Protein AF-K1ST12-F1 (afdb_monomer_lite)

pLDDT: mean 93.45, std 6.09, range [62.06, 98.56]

Sequence (299 aa):
PNYSLKGAVYGIYQGEKLIQKLTTDENGYARSGELEEGDYTIKELSASKGYIVDTKAHKVTVKAEQTSAANVTDIPQNNPMNLVLEKLDAETKKASPQGAASLANAEFTVKFYTEQSDSDPAEAGKKPARTWVLKTDVSGKMHFTKDSFVSGDAFYYTSDGKTVCLPLGTITVQESKAPAGYQLNPTVFVQKITGDGKQEMVSVYQSSTIEESVIRGGVKIQKRDSETGEAKPQGSATLEGTVFAITTLNENPVLVDGTSYTKDQVVLTLTADKSGSAATAKDALPFGHYRVDETTAPS

InterPro domains:
  IPR013783 Immunoglobulin-like fold [G3DSA:2.60.40.10] (1-84)
  IPR013783 Immunoglobulin-like fold [G3DSA:2.60.40.10] (85-215)
  IPR013783 Immunoglobulin-like fold [G3DSA:2.60.40.10] (216-299)
  IPR041033 SpaA-like, prealbumin fold domain subgroup 1 [PF17802] (4-74)
  IPR041033 SpaA-like, prealbumin fold domain subgroup 1 [PF17802] (91-202)
  IPR041033 SpaA-like, prealbumin fold domain subgroup 1 [PF17802] (219-299)

Radius of gyration: 32.74 Å; chains: 1; bounding box: 76×34×100 Å

Structure (mmCIF, N/CA/C/O backbone):
data_AF-K1ST12-F1
#
_entry.id   AF-K1ST12-F1
#
loop_
_atom_site.group_PDB
_atom_site.id
_atom_site.type_symbol
_atom_site.label_atom_id
_atom_site.label_alt_id
_atom_site.label_comp_id
_atom_site.label_asym_id
_atom_site.label_entity_id
_atom_site.label_seq_id
_atom_site.pdbx_PDB_ins_code
_atom_site.Cartn_x
_atom_site.Cartn_y
_atom_site.Cartn_z
_atom_site.occupancy
_atom_site.B_iso_or_equiv
_atom_site.auth_seq_id
_atom_site.auth_comp_id
_atom_site.auth_asym_id
_atom_site.auth_atom_id
_atom_site.pdbx_PDB_model_num
ATOM 1 N N . PRO A 1 1 ? -5.907 -10.890 21.287 1.00 73.81 1 PRO A N 1
ATOM 2 C CA . PRO A 1 1 ? -6.981 -9.930 20.927 1.00 73.81 1 PRO A CA 1
ATOM 3 C C . PRO A 1 1 ? -6.534 -8.473 21.130 1.00 73.81 1 PRO A C 1
ATOM 5 O O . PRO A 1 1 ? -6.002 -8.141 22.195 1.00 73.81 1 PRO A O 1
ATOM 8 N N . ASN A 1 2 ? -6.704 -7.634 20.103 1.00 89.25 2 ASN A N 1
ATOM 9 C CA . ASN A 1 2 ? -6.406 -6.194 20.175 1.00 89.25 2 ASN A CA 1
ATOM 10 C C . ASN A 1 2 ? -7.531 -5.387 20.822 1.00 89.25 2 ASN A C 1
ATOM 12 O O . ASN A 1 2 ? -7.258 -4.351 21.415 1.00 89.25 2 ASN A O 1
ATOM 16 N N . TYR A 1 3 ? -8.745 -5.931 20.778 1.00 94.19 3 TYR A N 1
ATOM 17 C CA . TYR A 1 3 ? -9.932 -5.408 21.434 1.00 94.19 3 TYR A CA 1
ATOM 18 C C . TYR A 1 3 ? -10.449 -6.433 22.439 1.00 94.19 3 TYR A C 1
ATOM 20 O O . TYR A 1 3 ? -10.333 -7.643 22.215 1.00 94.19 3 TYR A O 1
ATOM 28 N N . SER A 1 4 ? -10.994 -5.955 23.549 1.00 94.69 4 SER A N 1
ATOM 29 C CA . SER A 1 4 ? -11.634 -6.773 24.576 1.00 94.69 4 SER A CA 1
ATOM 30 C C . SER A 1 4 ? -12.682 -5.926 25.267 1.00 94.69 4 SER A C 1
ATOM 32 O O . SER A 1 4 ? -12.346 -4.816 25.634 1.00 94.69 4 SER A O 1
ATOM 34 N N . LEU A 1 5 ? -13.885 -6.454 25.500 1.00 95.06 5 LEU A N 1
ATOM 35 C CA . LEU A 1 5 ? -14.877 -5.782 26.350 1.00 95.06 5 LEU A CA 1
ATOM 36 C C . LEU A 1 5 ? -14.601 -5.994 27.844 1.00 95.06 5 LEU A C 1
ATOM 38 O O . LEU A 1 5 ? -15.129 -5.258 28.667 1.00 95.06 5 LEU A O 1
ATOM 42 N N . LYS A 1 6 ? -13.743 -6.959 28.203 1.00 96.94 6 LYS A N 1
ATOM 43 C CA . LYS A 1 6 ? -13.295 -7.197 29.582 1.00 96.94 6 LYS A CA 1
ATOM 44 C C . LYS A 1 6 ? -12.473 -6.033 30.112 1.00 96.94 6 LYS A C 1
ATOM 46 O O . LYS A 1 6 ? -11.511 -5.617 29.461 1.00 96.94 6 LYS A O 1
ATOM 51 N N . GLY A 1 7 ? -12.762 -5.630 31.344 1.00 96.31 7 GLY A N 1
ATOM 52 C CA . GLY A 1 7 ? -11.916 -4.722 32.110 1.00 96.31 7 GLY A CA 1
ATOM 53 C C . GLY A 1 7 ? -12.253 -3.239 31.975 1.00 96.31 7 GLY A C 1
ATOM 54 O O . GLY A 1 7 ? -11.551 -2.440 32.589 1.00 96.31 7 GLY A O 1
ATOM 55 N N . ALA A 1 8 ? -13.303 -2.863 31.235 1.00 97.00 8 ALA A N 1
ATOM 56 C CA . ALA A 1 8 ? -13.846 -1.509 31.328 1.00 97.00 8 ALA A CA 1
ATOM 57 C C . ALA A 1 8 ? -14.362 -1.288 32.752 1.00 97.00 8 ALA A C 1
ATOM 59 O O . ALA A 1 8 ? -14.963 -2.184 33.353 1.00 97.00 8 ALA A O 1
ATOM 60 N N . VAL A 1 9 ? -14.099 -0.110 33.311 1.00 97.62 9 VAL A N 1
ATOM 61 C CA . VAL A 1 9 ? -14.495 0.232 34.678 1.00 97.62 9 VAL A CA 1
ATOM 62 C C . VAL A 1 9 ? -15.540 1.326 34.625 1.00 97.62 9 VAL A C 1
ATOM 64 O O . VAL A 1 9 ? -15.250 2.428 34.175 1.00 97.62 9 VAL A O 1
ATOM 67 N N . TYR A 1 10 ? -16.721 1.052 35.167 1.00 97.62 10 TYR A N 1
ATOM 68 C CA . TYR A 1 10 ? -17.810 2.018 35.280 1.00 97.62 10 TYR A CA 1
ATOM 69 C C . TYR A 1 10 ?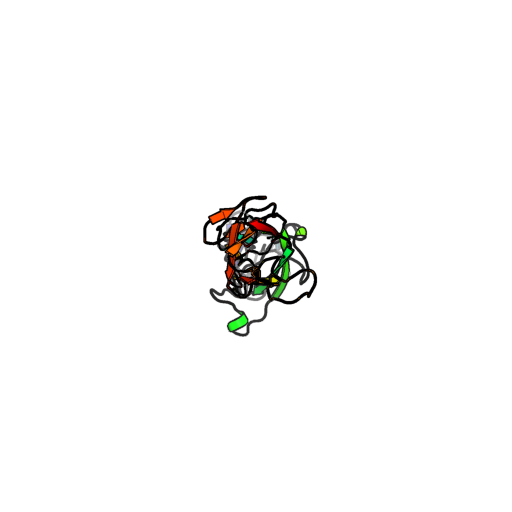 -18.054 2.388 36.740 1.00 97.62 10 TYR A C 1
ATOM 71 O O . TYR A 1 10 ? -17.947 1.553 37.636 1.00 97.62 10 TYR A O 1
ATOM 79 N N . GLY A 1 11 ? -18.396 3.646 36.994 1.00 97.62 11 GLY A N 1
ATOM 80 C CA . GLY A 1 11 ? -18.887 4.121 38.280 1.00 97.62 11 GLY A CA 1
ATOM 81 C C . GLY A 1 11 ? -20.397 4.327 38.243 1.00 97.62 11 GLY A C 1
ATOM 82 O O . GLY A 1 11 ? -20.915 4.932 37.305 1.00 97.62 11 GLY A O 1
ATOM 83 N N . ILE A 1 12 ? -21.088 3.857 39.280 1.00 97.88 12 ILE A N 1
ATOM 84 C CA . ILE A 1 12 ? -22.500 4.148 39.547 1.00 97.88 12 ILE A CA 1
ATOM 85 C C . ILE A 1 12 ? -22.565 5.327 40.510 1.00 97.88 12 ILE A C 1
ATOM 87 O O . ILE A 1 12 ? -21.994 5.261 41.598 1.00 97.88 12 ILE A O 1
ATOM 91 N N . TYR A 1 13 ? -23.271 6.386 40.136 1.00 98.00 13 TYR A N 1
ATOM 92 C CA . TYR A 1 13 ? -23.383 7.618 40.908 1.00 98.00 13 TYR A CA 1
ATOM 93 C C . TYR A 1 13 ? -24.833 7.924 41.264 1.00 98.00 13 TYR A C 1
ATOM 95 O O . TYR A 1 13 ? -25.720 7.763 40.429 1.00 98.00 13 TYR A O 1
ATOM 103 N N . GLN A 1 14 ? -25.056 8.439 42.471 1.00 97.25 14 GLN A N 1
ATOM 104 C CA . GLN A 1 14 ? -26.308 9.082 42.869 1.00 97.25 14 GLN A CA 1
ATOM 105 C C . GLN A 1 14 ? -25.989 10.541 43.210 1.00 97.25 14 GLN A C 1
ATOM 107 O O . GLN A 1 14 ? -25.244 10.822 44.152 1.00 97.25 14 GLN A O 1
ATOM 112 N N . GLY A 1 15 ? -26.461 11.476 42.382 1.00 94.25 15 GLY A N 1
ATOM 113 C CA . GLY A 1 15 ? -25.907 12.832 42.367 1.00 94.25 15 GLY A CA 1
ATOM 114 C C . GLY A 1 15 ? -24.405 12.806 42.044 1.00 94.25 15 GLY A C 1
ATOM 115 O O . GLY A 1 15 ? -23.992 12.228 41.040 1.00 94.25 15 GLY A O 1
ATOM 116 N N . GLU A 1 16 ? -23.581 13.403 42.906 1.00 94.62 16 GLU A N 1
ATOM 117 C CA . GLU A 1 16 ? -22.113 13.404 42.770 1.00 94.62 16 GLU A CA 1
ATOM 118 C C . GLU A 1 16 ? -21.425 12.251 43.519 1.00 94.62 16 GLU A C 1
ATOM 120 O O . GLU A 1 16 ? -20.234 11.998 43.330 1.00 94.62 16 GLU A O 1
ATOM 125 N N . LYS A 1 17 ? -22.163 11.516 44.360 1.00 97.31 17 LYS A N 1
ATOM 126 C CA . LYS A 1 17 ? -21.605 10.446 45.189 1.00 97.31 17 LYS A CA 1
ATOM 127 C C . LYS A 1 17 ? -21.396 9.182 44.356 1.00 97.31 17 LYS A C 1
ATOM 129 O O . LYS A 1 17 ? -22.356 8.635 43.818 1.00 97.31 17 LYS A O 1
ATOM 134 N N . LEU A 1 18 ? -20.157 8.688 44.303 1.00 97.44 18 LEU A N 1
ATOM 135 C CA . LEU A 1 18 ? -19.844 7.361 43.765 1.00 97.44 18 LEU A CA 1
ATOM 136 C C . LEU A 1 18 ? -20.345 6.288 44.740 1.00 97.44 18 LEU A C 1
ATOM 138 O O . LEU A 1 18 ? -19.916 6.241 45.891 1.00 97.44 18 LEU A O 1
ATOM 142 N N . ILE A 1 19 ? -21.239 5.431 44.264 1.00 98.00 19 ILE A N 1
ATOM 143 C CA . ILE A 1 19 ? -21.865 4.358 45.038 1.00 98.00 19 ILE A CA 1
ATOM 144 C C . ILE A 1 19 ? -21.072 3.063 44.894 1.00 98.00 19 ILE A C 1
ATOM 146 O O . ILE A 1 19 ? -20.711 2.440 45.888 1.00 98.00 19 ILE A O 1
ATOM 150 N N . GLN A 1 20 ? -20.760 2.676 43.657 1.00 97.44 20 GLN A N 1
ATOM 151 C CA . GLN A 1 20 ? -20.056 1.432 43.363 1.00 97.44 20 GLN A CA 1
ATOM 152 C C . GLN A 1 20 ? -19.239 1.567 42.076 1.00 97.44 20 GLN A C 1
ATOM 154 O O . GLN A 1 20 ? -19.622 2.299 41.164 1.00 97.44 20 GLN A O 1
ATOM 159 N N . LYS A 1 21 ? -18.122 0.835 41.993 1.00 98.00 21 LYS A N 1
ATOM 160 C CA . LYS A 1 21 ? -17.413 0.584 40.733 1.00 98.00 21 LYS A CA 1
ATOM 161 C C . LYS A 1 21 ? -17.723 -0.817 40.228 1.00 98.00 21 LYS A C 1
ATOM 163 O O . LYS A 1 21 ? -17.726 -1.767 41.008 1.00 98.00 21 LYS A O 1
ATOM 168 N N . LEU A 1 22 ? -17.946 -0.923 38.930 1.00 97.50 22 LEU A N 1
ATOM 169 C CA . LEU A 1 22 ? -18.172 -2.163 38.213 1.00 97.50 22 LEU A CA 1
ATOM 170 C C . LEU A 1 22 ? -17.043 -2.381 37.217 1.00 97.50 22 LEU A C 1
ATOM 172 O O . LEU A 1 22 ? -16.552 -1.421 36.628 1.00 97.50 22 LEU A O 1
ATOM 176 N N . THR A 1 23 ? -16.660 -3.635 37.012 1.00 97.88 23 THR A N 1
ATOM 177 C CA . THR A 1 23 ? -15.709 -4.020 35.971 1.00 97.88 23 THR A CA 1
ATOM 178 C C . THR A 1 23 ? -16.365 -5.041 35.065 1.00 97.88 23 THR A C 1
ATOM 180 O O . THR A 1 23 ? -16.940 -6.011 35.557 1.00 97.88 23 THR A O 1
ATOM 183 N N . THR A 1 24 ? -16.297 -4.809 33.760 1.00 97.81 24 THR A N 1
ATOM 184 C CA . THR A 1 24 ? -16.903 -5.692 32.765 1.00 97.81 24 THR A CA 1
ATOM 185 C C . THR A 1 24 ? -16.146 -7.008 32.626 1.00 97.81 24 THR A C 1
ATOM 187 O O . THR A 1 24 ? -14.911 -7.066 32.679 1.00 97.81 24 THR A O 1
ATOM 190 N N . ASP A 1 25 ? -16.904 -8.080 32.430 1.00 97.38 25 ASP A N 1
ATOM 191 C CA . ASP A 1 25 ? -16.399 -9.408 32.116 1.00 97.38 25 ASP A CA 1
ATOM 192 C C . ASP A 1 25 ? -16.063 -9.567 30.620 1.00 97.38 25 ASP A C 1
ATOM 194 O O . ASP A 1 25 ? -16.095 -8.619 29.837 1.00 97.38 25 ASP A O 1
ATOM 198 N N . GLU A 1 26 ? -15.709 -10.785 30.207 1.00 96.25 26 GLU A N 1
ATOM 199 C CA . GLU A 1 26 ? -15.330 -11.108 28.822 1.00 96.25 26 GLU A CA 1
ATOM 200 C C . GLU A 1 26 ? -16.419 -10.828 27.787 1.00 96.25 26 GLU A C 1
ATOM 202 O O . GLU A 1 26 ? -16.102 -10.576 26.625 1.00 96.25 26 GLU A O 1
ATOM 207 N N . ASN A 1 27 ? -17.677 -10.814 28.217 1.00 94.56 27 ASN A N 1
ATOM 208 C CA . ASN A 1 27 ? -18.834 -10.541 27.379 1.00 94.56 27 ASN A CA 1
ATOM 209 C C . ASN A 1 27 ? -19.278 -9.070 27.464 1.00 94.56 27 ASN A C 1
ATOM 211 O O . ASN A 1 27 ? -20.278 -8.704 26.852 1.00 94.56 27 ASN A O 1
ATOM 215 N N . GLY A 1 28 ? -18.553 -8.230 28.213 1.00 95.25 28 GLY A N 1
ATOM 216 C CA . GLY A 1 28 ? -18.903 -6.830 28.440 1.00 95.25 28 GLY A CA 1
ATOM 217 C C . GLY A 1 28 ? -19.954 -6.617 29.531 1.00 95.25 28 GLY A C 1
ATOM 218 O O . GLY A 1 28 ? -20.428 -5.496 29.695 1.00 95.25 28 GLY A O 1
ATOM 219 N N . TYR A 1 29 ? -20.323 -7.648 30.296 1.00 95.19 29 TYR A N 1
ATOM 220 C CA . TYR A 1 29 ? -21.315 -7.513 31.358 1.00 95.19 29 TYR A CA 1
ATOM 221 C C . TYR A 1 29 ? -20.669 -7.123 32.678 1.00 95.19 29 TYR A C 1
ATOM 223 O O . TYR A 1 29 ? -19.628 -7.644 33.073 1.00 95.19 29 TYR A O 1
ATOM 231 N N . ALA A 1 30 ? -21.341 -6.242 33.409 1.00 95.44 30 ALA A N 1
ATOM 232 C CA . ALA A 1 30 ? -21.073 -6.012 34.814 1.00 95.44 30 ALA A CA 1
ATOM 233 C C . ALA A 1 30 ? -22.400 -5.859 35.558 1.00 95.44 30 ALA A C 1
ATOM 235 O O . ALA A 1 30 ? -23.367 -5.321 35.019 1.00 95.44 30 ALA A O 1
ATOM 236 N N . ARG A 1 31 ? -22.456 -6.338 36.801 1.00 95.19 31 ARG A N 1
ATOM 237 C CA . ARG A 1 31 ? -23.663 -6.294 37.630 1.00 95.19 31 ARG A CA 1
ATOM 238 C C . ARG A 1 31 ? -23.341 -5.635 38.965 1.00 95.19 31 ARG A C 1
ATOM 240 O O . ARG A 1 31 ? -22.337 -5.971 39.591 1.00 95.19 31 ARG A O 1
ATOM 247 N N . SER A 1 32 ? -24.185 -4.700 39.388 1.00 95.56 32 SER A N 1
ATOM 248 C CA . SER A 1 32 ? -24.102 -4.105 40.720 1.00 95.56 32 SER A CA 1
ATOM 249 C C . SER A 1 32 ? -24.514 -5.087 41.813 1.00 95.56 32 SER A C 1
ATOM 251 O O . SER A 1 32 ? -25.129 -6.122 41.548 1.00 95.56 32 SER A O 1
ATOM 253 N N . GLY A 1 33 ? -24.197 -4.731 43.057 1.00 91.94 33 GLY A N 1
ATOM 254 C CA . GLY A 1 33 ? -24.903 -5.298 44.202 1.00 91.94 33 GLY A CA 1
ATOM 255 C C . GLY A 1 33 ? -26.330 -4.752 44.298 1.00 91.94 33 GLY A C 1
ATOM 256 O O . GLY A 1 33 ? -26.872 -4.194 43.337 1.00 91.94 33 GLY A O 1
ATOM 257 N N . GLU A 1 34 ? -26.922 -4.898 45.478 1.00 92.62 34 GLU A N 1
ATOM 258 C CA . GLU A 1 34 ? -28.201 -4.272 45.812 1.00 92.62 34 GLU A CA 1
ATOM 259 C C . GLU A 1 34 ? -28.066 -2.745 45.812 1.00 92.62 34 GLU A C 1
ATOM 261 O O . GLU A 1 34 ? -27.090 -2.189 46.320 1.00 92.62 34 GLU A O 1
ATOM 266 N N . LEU A 1 35 ? -29.046 -2.074 45.212 1.00 94.62 35 LEU A N 1
ATOM 267 C CA . LEU A 1 35 ? -29.157 -0.621 45.158 1.00 94.62 35 LEU A CA 1
ATOM 268 C C . LEU A 1 35 ? -30.556 -0.232 45.629 1.00 94.62 35 LEU A C 1
ATOM 270 O O . LEU A 1 35 ? -31.521 -0.951 45.369 1.00 94.62 35 LEU A O 1
ATOM 274 N N . GLU A 1 36 ? -30.658 0.906 46.308 1.00 94.56 36 GLU A N 1
ATOM 275 C CA . GLU A 1 36 ? -31.951 1.478 46.672 1.00 94.56 36 GLU A CA 1
ATOM 276 C C . GLU A 1 36 ? -32.718 1.929 45.419 1.00 94.56 36 GLU A C 1
ATOM 278 O O . GLU A 1 36 ? -32.141 2.189 44.360 1.00 94.56 36 GLU A O 1
ATOM 283 N N . GLU A 1 37 ? -34.042 2.020 45.534 1.00 96.25 37 GLU A N 1
ATOM 284 C CA . GLU A 1 37 ? -34.869 2.588 44.472 1.00 96.25 37 GLU A CA 1
ATOM 285 C C . GLU A 1 37 ? -34.503 4.062 44.240 1.00 96.25 37 GLU A C 1
ATOM 287 O O . GLU A 1 37 ? -34.396 4.849 45.183 1.00 96.25 37 GLU A O 1
ATOM 292 N N . GLY A 1 38 ? -34.316 4.447 42.976 1.00 96.38 38 GLY A N 1
ATOM 293 C CA . GLY A 1 38 ? -33.979 5.822 42.624 1.00 96.38 38 GLY A CA 1
ATOM 294 C C . GLY A 1 38 ? -33.253 5.980 41.294 1.00 96.38 38 GLY A C 1
ATOM 295 O O . GLY A 1 38 ? -33.016 5.024 40.552 1.00 96.38 38 GLY A O 1
ATOM 296 N N . ASP A 1 39 ? -32.893 7.228 40.999 1.00 97.38 39 ASP A N 1
ATOM 297 C CA . ASP A 1 39 ? -32.178 7.602 39.782 1.00 97.38 39 ASP A CA 1
ATOM 298 C C . ASP A 1 39 ? -30.663 7.603 39.994 1.00 97.38 39 ASP A C 1
ATOM 300 O O . ASP A 1 39 ? -30.129 8.271 40.886 1.00 97.38 39 ASP A O 1
ATOM 304 N N . TYR A 1 40 ? -29.965 6.902 39.106 1.00 97.75 40 TYR A N 1
ATOM 305 C CA . TYR A 1 40 ? -28.516 6.787 39.089 1.00 97.75 40 TYR A CA 1
ATOM 306 C C . TYR A 1 40 ? -27.941 7.234 37.749 1.00 97.75 40 TYR A C 1
ATOM 308 O O . TYR A 1 40 ? -28.602 7.269 36.708 1.00 97.75 40 TYR A O 1
ATOM 316 N N . THR A 1 41 ? -26.659 7.576 37.780 1.00 97.44 41 THR A N 1
ATOM 317 C CA . THR A 1 41 ? -25.855 7.884 36.602 1.00 97.44 41 THR A CA 1
ATOM 318 C C . THR A 1 41 ? -24.684 6.918 36.515 1.00 97.44 41 THR A C 1
ATOM 320 O O . THR A 1 41 ? -23.911 6.791 37.460 1.00 97.44 41 THR A O 1
ATOM 323 N N . ILE A 1 42 ? -24.527 6.270 35.369 1.00 97.19 42 ILE A N 1
ATOM 324 C CA . ILE A 1 42 ? -23.396 5.413 35.032 1.00 97.19 42 ILE A CA 1
ATOM 325 C C . ILE A 1 42 ? -22.398 6.239 34.221 1.00 97.19 42 ILE A C 1
ATOM 327 O O . ILE A 1 42 ? -22.778 6.899 33.252 1.00 97.19 42 ILE A O 1
ATOM 331 N N . LYS A 1 43 ? -21.129 6.230 34.630 1.00 96.62 43 LYS A N 1
ATOM 332 C CA . LYS A 1 43 ? -20.028 6.893 33.915 1.00 96.62 43 LYS A CA 1
ATOM 333 C C . LYS A 1 43 ? -18.882 5.917 33.736 1.00 96.62 43 LYS A C 1
ATOM 335 O O . LYS A 1 43 ? -18.517 5.244 34.702 1.00 96.62 43 LYS A O 1
ATOM 340 N N . GLU A 1 44 ? -18.301 5.856 32.547 1.00 96.62 44 GLU A N 1
ATOM 341 C CA . GLU A 1 44 ? -17.069 5.101 32.357 1.00 96.62 44 GLU A CA 1
ATOM 342 C C . GLU A 1 44 ? -15.891 5.852 32.991 1.00 96.62 44 GLU A C 1
ATOM 344 O O . GLU A 1 44 ? -15.761 7.070 32.882 1.00 96.62 44 GLU A O 1
ATOM 349 N N . LEU A 1 45 ? -15.058 5.122 33.726 1.00 95.56 45 LEU A N 1
ATOM 350 C CA . LEU A 1 45 ? -13.884 5.637 34.429 1.00 95.56 45 LEU A CA 1
ATOM 351 C C . LEU A 1 45 ? -12.592 5.255 33.707 1.00 95.56 45 LEU A C 1
ATOM 353 O O . LEU A 1 45 ? -11.630 6.019 33.725 1.00 95.56 45 LEU A O 1
ATOM 357 N N . SER A 1 46 ? -12.560 4.070 33.098 1.00 95.12 46 SER A N 1
ATOM 358 C CA . SER A 1 46 ? -11.450 3.618 32.265 1.00 95.12 46 SER A CA 1
ATOM 359 C C . SER A 1 46 ? -11.939 2.621 31.227 1.00 95.12 46 SER A C 1
ATOM 361 O O . SER A 1 46 ? -12.625 1.664 31.588 1.00 95.12 46 SER A O 1
ATOM 363 N N . ALA A 1 47 ? -11.510 2.819 29.985 1.00 95.06 47 ALA A N 1
ATOM 364 C CA . ALA A 1 47 ? -11.881 1.976 28.866 1.00 95.06 47 ALA A CA 1
ATOM 365 C C . ALA A 1 47 ? -11.242 0.596 28.944 1.00 95.06 47 ALA A C 1
ATOM 367 O O . ALA A 1 47 ? -10.142 0.405 29.478 1.00 95.06 47 ALA A O 1
ATOM 368 N N . SER A 1 48 ? -11.935 -0.362 28.349 1.00 95.69 48 SER A N 1
ATOM 369 C CA . SER A 1 48 ? -11.381 -1.675 28.068 1.00 95.69 48 SER A CA 1
ATOM 370 C C . SER A 1 48 ? -10.329 -1.613 26.947 1.00 95.69 48 SER A C 1
ATOM 372 O O . SER A 1 48 ? -10.167 -0.618 26.233 1.00 95.69 48 SER A O 1
ATOM 374 N N . LYS A 1 49 ? -9.541 -2.684 26.801 1.00 94.88 49 LYS A N 1
ATOM 375 C CA . LYS A 1 49 ? -8.418 -2.712 25.854 1.00 94.88 49 LYS A CA 1
ATOM 376 C C . LYS A 1 49 ? -8.900 -2.443 24.422 1.00 94.88 49 LYS A C 1
ATOM 378 O O . LYS A 1 49 ? -9.711 -3.205 23.898 1.00 94.88 49 LYS A O 1
ATOM 383 N N . GLY A 1 50 ? -8.306 -1.437 23.777 1.00 93.81 50 GLY A N 1
ATOM 384 C CA . GLY A 1 50 ? -8.549 -1.082 22.374 1.00 93.81 50 GLY A CA 1
ATOM 385 C C . GLY A 1 50 ? -9.713 -0.114 22.155 1.00 93.81 50 GLY A C 1
ATOM 386 O O . GLY A 1 50 ? -9.968 0.254 21.012 1.00 93.81 50 GLY A O 1
ATOM 387 N N . TYR A 1 51 ? -10.393 0.318 23.215 1.00 95.19 51 TYR A N 1
ATOM 388 C CA . TYR A 1 51 ? -11.474 1.299 23.164 1.00 95.19 51 TYR A CA 1
ATOM 389 C C . TYR A 1 51 ? -11.044 2.624 23.796 1.00 95.19 51 TYR A C 1
ATOM 391 O O . TYR A 1 51 ? -10.027 2.697 24.491 1.00 95.19 51 TYR A O 1
ATOM 399 N N . ILE A 1 52 ? -11.810 3.678 23.528 1.00 93.94 52 ILE A N 1
ATOM 400 C CA . ILE A 1 52 ? -11.689 4.960 24.228 1.00 93.94 52 ILE A CA 1
ATOM 401 C C . ILE A 1 52 ? -12.734 5.072 25.323 1.00 93.94 52 ILE A C 1
ATOM 403 O O . ILE A 1 52 ? -13.796 4.466 25.227 1.00 93.94 52 ILE A O 1
ATOM 407 N N . VAL A 1 53 ? -12.440 5.907 26.319 1.00 93.62 53 VAL A N 1
ATOM 408 C CA . VAL A 1 53 ? -13.375 6.190 27.409 1.00 93.62 53 VAL A CA 1
ATOM 409 C C . VAL A 1 53 ? -14.589 6.939 26.865 1.00 93.62 53 VAL A C 1
ATOM 411 O O . VAL A 1 53 ? -14.452 8.028 26.299 1.00 93.62 53 VAL A O 1
ATOM 414 N N . ASP A 1 54 ? -15.777 6.394 27.094 1.00 92.00 54 ASP A N 1
ATOM 415 C CA . ASP A 1 54 ? -17.030 7.102 26.910 1.00 92.00 54 ASP A CA 1
ATOM 416 C C . ASP A 1 54 ? -17.200 8.160 28.005 1.00 92.00 54 ASP A C 1
ATOM 418 O O . ASP A 1 54 ? -17.363 7.887 29.195 1.00 92.00 54 ASP A O 1
ATOM 422 N N . THR A 1 55 ? -17.176 9.419 27.582 1.00 91.06 55 THR A N 1
ATOM 423 C CA . THR A 1 55 ? -17.336 10.571 28.476 1.00 91.06 55 THR A CA 1
ATOM 424 C C . THR A 1 55 ? -18.802 10.902 28.760 1.00 91.06 55 THR A C 1
ATOM 426 O O . THR A 1 55 ? -19.089 11.792 29.567 1.00 91.06 55 THR A O 1
ATOM 429 N N . LYS A 1 56 ? -19.751 10.205 28.119 1.00 93.00 56 LYS A N 1
ATOM 430 C CA . LYS A 1 56 ? -21.182 10.415 28.334 1.00 93.00 56 LYS A CA 1
ATOM 431 C C . LYS A 1 56 ? -21.630 9.823 29.666 1.00 93.00 56 LYS A C 1
ATOM 433 O O . LYS A 1 56 ? -21.217 8.753 30.101 1.00 93.00 56 LYS A O 1
ATOM 438 N N . ALA A 1 57 ? -22.536 10.549 30.308 1.00 94.00 57 ALA A N 1
ATOM 439 C CA . ALA A 1 57 ? -23.243 10.097 31.491 1.00 94.00 57 ALA A CA 1
ATOM 440 C C . ALA A 1 57 ? -24.540 9.392 31.074 1.00 94.00 57 ALA A C 1
ATOM 442 O O . ALA A 1 57 ? -25.395 10.001 30.427 1.00 94.00 57 ALA A O 1
ATOM 443 N N . HIS A 1 58 ? -24.709 8.138 31.486 1.00 95.31 58 HIS A N 1
ATOM 444 C CA . HIS A 1 58 ? -25.881 7.327 31.155 1.00 95.31 58 HIS A CA 1
ATOM 445 C C . HIS A 1 58 ? -26.817 7.241 32.351 1.00 95.31 58 HIS A C 1
ATOM 447 O O . HIS A 1 58 ? -26.407 6.836 33.435 1.00 95.31 58 HIS A O 1
ATOM 453 N N . LYS A 1 59 ? -28.079 7.633 32.183 1.00 95.50 59 LYS A N 1
ATOM 454 C CA . LYS A 1 59 ? -29.062 7.583 33.271 1.00 95.50 59 LYS A CA 1
ATOM 455 C C . LYS A 1 59 ? -29.699 6.202 33.356 1.00 95.50 59 LYS A C 1
ATOM 457 O O . LYS A 1 59 ? -30.064 5.629 32.334 1.00 95.50 59 LYS A O 1
ATOM 462 N N . VAL A 1 60 ? -29.882 5.711 34.576 1.00 95.94 60 VAL A N 1
ATOM 463 C CA . VAL A 1 60 ? -30.627 4.484 34.858 1.00 95.94 60 VAL A CA 1
ATOM 464 C C . VAL A 1 60 ? -31.489 4.689 36.098 1.00 95.94 60 VAL A C 1
ATOM 466 O O . VAL A 1 60 ? -31.010 5.185 37.114 1.00 95.94 60 VAL A O 1
ATOM 469 N N . THR A 1 61 ? -32.761 4.314 36.016 1.00 96.62 61 THR A N 1
ATOM 470 C CA . THR A 1 61 ? -33.686 4.346 37.156 1.00 96.62 61 THR A CA 1
ATOM 471 C C . THR A 1 61 ? -33.825 2.933 37.699 1.00 96.62 61 THR A C 1
ATOM 473 O O . THR A 1 61 ? -34.286 2.041 36.982 1.00 96.62 61 THR A O 1
ATOM 476 N N . VAL A 1 62 ? -33.414 2.713 38.943 1.00 96.19 62 VAL A N 1
ATOM 477 C CA . VAL A 1 62 ? -33.600 1.451 39.671 1.00 96.19 62 VAL A CA 1
ATOM 478 C C . VAL A 1 62 ? -35.004 1.443 40.266 1.00 96.19 62 VAL A C 1
ATOM 480 O O . VAL A 1 62 ? -35.439 2.455 40.808 1.00 96.19 62 VAL A O 1
ATOM 483 N N . LYS A 1 63 ? -35.711 0.316 40.148 1.00 94.50 63 LYS A N 1
ATOM 484 C CA . LYS A 1 63 ? -37.055 0.097 40.705 1.00 94.50 63 LYS A CA 1
ATOM 485 C C . LYS A 1 63 ? -37.049 -1.152 41.577 1.00 94.50 63 LYS A C 1
ATOM 487 O O . LYS A 1 63 ? -36.338 -2.103 41.248 1.00 94.50 63 LYS A O 1
ATOM 492 N N . ALA A 1 64 ? -37.862 -1.169 42.631 1.00 92.62 64 ALA A N 1
ATOM 493 C CA . ALA A 1 64 ? -38.021 -2.349 43.474 1.00 92.62 64 ALA A CA 1
ATOM 494 C C . ALA A 1 64 ? -38.361 -3.613 42.657 1.00 92.62 64 ALA A C 1
ATOM 496 O O . ALA A 1 64 ? -39.149 -3.567 41.707 1.00 92.62 64 ALA A O 1
ATOM 497 N N . GLU A 1 65 ? -37.751 -4.740 43.041 1.00 89.94 65 GLU A N 1
ATOM 498 C CA . GLU A 1 65 ? -37.956 -6.073 42.449 1.00 89.94 65 GLU A CA 1
ATOM 499 C C . GLU A 1 65 ? -37.704 -6.166 40.927 1.00 89.94 65 GLU A C 1
ATOM 501 O O . GLU A 1 65 ? -38.202 -7.070 40.254 1.00 89.94 65 GLU A O 1
ATOM 506 N N . GLN A 1 66 ? -36.925 -5.240 40.350 1.00 92.12 66 GLN A N 1
ATOM 507 C CA . GLN A 1 66 ? -36.595 -5.220 38.921 1.00 92.12 66 GLN A CA 1
ATOM 508 C C . GLN A 1 66 ? -35.089 -5.063 38.689 1.00 92.12 66 GLN A C 1
ATOM 510 O O . GLN A 1 66 ? -34.382 -4.397 39.437 1.00 92.12 66 GLN A O 1
ATOM 515 N N . THR A 1 67 ? -34.586 -5.658 37.602 1.00 90.75 67 THR A N 1
ATOM 516 C CA . THR A 1 67 ? -33.227 -5.383 37.111 1.00 90.75 67 THR A CA 1
ATOM 517 C C . THR A 1 67 ? -33.303 -4.342 36.003 1.00 90.75 67 THR A C 1
ATOM 519 O O . THR A 1 67 ? -33.734 -4.643 34.890 1.00 90.75 67 THR A O 1
ATOM 522 N N . SER A 1 68 ? -32.866 -3.123 36.301 1.00 91.94 68 SER A N 1
ATOM 523 C CA . SER A 1 68 ? -32.714 -2.071 35.297 1.00 91.94 68 SER A CA 1
ATOM 524 C C . SER A 1 68 ? -31.422 -2.273 34.506 1.00 91.94 68 SER A C 1
ATOM 526 O O . SER A 1 68 ? -30.361 -2.489 35.088 1.00 91.94 68 SER A O 1
ATOM 528 N N . ALA A 1 69 ? -31.503 -2.187 33.178 1.00 91.50 69 ALA A N 1
ATOM 529 C CA . ALA A 1 69 ? -30.346 -2.285 32.295 1.00 91.50 69 ALA A CA 1
ATOM 530 C C . ALA A 1 69 ? -29.906 -0.892 31.825 1.00 91.50 69 ALA A C 1
ATOM 532 O O . ALA A 1 69 ? -30.727 -0.102 31.358 1.00 91.50 69 ALA A O 1
ATOM 533 N N . ALA A 1 70 ? -28.605 -0.617 31.909 1.00 89.81 70 ALA A N 1
ATOM 534 C CA . ALA A 1 70 ? -27.972 0.514 31.243 1.00 89.81 70 ALA A CA 1
ATOM 535 C C . ALA A 1 70 ? -27.172 -0.022 30.050 1.00 89.81 70 ALA A C 1
ATOM 537 O O . ALA A 1 70 ? -26.188 -0.732 30.240 1.00 89.81 70 ALA A O 1
ATOM 538 N N . ASN A 1 71 ? -27.608 0.297 28.831 1.00 89.69 71 ASN A N 1
ATOM 539 C CA . ASN A 1 71 ? -26.893 -0.082 27.614 1.00 89.69 71 ASN A CA 1
ATOM 540 C C . ASN A 1 71 ? -25.952 1.055 27.218 1.00 89.69 71 ASN A C 1
ATOM 542 O O . ASN A 1 71 ? -26.412 2.156 26.915 1.00 89.69 71 ASN A O 1
ATOM 546 N N . VAL A 1 72 ? -24.654 0.774 27.224 1.00 90.88 72 VAL A N 1
ATOM 547 C CA . VAL A 1 72 ? -23.586 1.708 26.849 1.00 90.88 72 VAL A CA 1
ATOM 548 C C . VAL A 1 72 ? -22.850 1.179 25.621 1.00 90.88 72 VAL A C 1
ATOM 550 O O . VAL A 1 72 ? -22.918 -0.013 25.316 1.00 90.88 72 VAL A O 1
ATOM 553 N N . THR A 1 73 ? -22.189 2.065 24.882 1.00 89.38 73 THR A N 1
ATOM 554 C CA . THR A 1 73 ? -21.487 1.719 23.640 1.00 89.38 73 THR A CA 1
ATOM 555 C C . THR A 1 73 ? -20.087 2.305 23.651 1.00 89.38 73 THR A C 1
ATOM 557 O O . THR A 1 73 ? -19.950 3.528 23.675 1.00 89.38 73 THR A O 1
ATOM 560 N N . ASP A 1 74 ? -19.078 1.447 23.540 1.00 90.12 74 ASP A N 1
ATOM 561 C CA . ASP A 1 74 ? -17.686 1.877 23.446 1.00 90.12 74 ASP A CA 1
ATOM 562 C C . ASP A 1 74 ? -17.293 2.161 21.992 1.00 90.12 74 ASP A C 1
ATOM 564 O O . ASP A 1 74 ? -17.751 1.507 21.049 1.00 90.12 74 ASP A O 1
ATOM 568 N N . ILE A 1 75 ? -16.396 3.129 21.811 1.00 92.12 75 ILE A N 1
ATOM 569 C CA . ILE A 1 75 ? -15.851 3.490 20.501 1.00 92.12 75 ILE A CA 1
ATOM 570 C C . ILE A 1 75 ? -14.458 2.854 20.358 1.00 92.12 75 ILE A C 1
ATOM 572 O O . ILE A 1 75 ? -13.573 3.129 21.176 1.00 92.12 75 ILE A O 1
ATOM 576 N N . PRO A 1 76 ? -14.230 1.983 19.357 1.00 94.62 76 PRO A N 1
ATOM 577 C CA . PRO A 1 76 ? -12.935 1.345 19.166 1.00 94.62 76 PRO A CA 1
ATOM 578 C C . PRO A 1 76 ? -11.909 2.341 18.627 1.00 94.62 76 PRO A C 1
ATOM 580 O O . PRO A 1 76 ? -12.202 3.142 17.737 1.00 94.62 76 PRO A O 1
ATOM 583 N N . GLN A 1 77 ? -10.669 2.226 19.093 1.00 94.69 77 GLN A N 1
ATOM 584 C CA . GLN A 1 77 ? -9.554 2.941 18.484 1.00 94.69 77 GLN A CA 1
ATOM 585 C C . GLN A 1 77 ? -9.288 2.432 17.067 1.00 94.69 77 GLN A C 1
ATOM 587 O O . GLN A 1 77 ? -9.441 1.242 16.781 1.00 94.69 77 GLN A O 1
ATOM 592 N N . ASN A 1 78 ? -8.856 3.319 16.182 1.00 93.69 78 ASN A N 1
ATOM 593 C CA . ASN A 1 78 ? -8.543 3.030 14.791 1.00 93.69 78 ASN A CA 1
ATOM 594 C C . ASN A 1 78 ? -7.524 4.036 14.234 1.00 93.69 78 ASN A C 1
ATOM 596 O O . ASN A 1 78 ? -7.225 5.053 14.852 1.00 93.69 78 ASN A O 1
ATOM 600 N N . ASN A 1 79 ? -6.985 3.746 13.056 1.00 91.44 79 ASN A N 1
ATOM 601 C CA . ASN A 1 79 ? -6.082 4.624 12.326 1.00 91.44 79 ASN A CA 1
ATOM 602 C C . ASN A 1 79 ? -6.721 5.021 10.982 1.00 91.44 79 ASN A C 1
ATOM 604 O O . ASN A 1 79 ? -6.780 4.179 10.077 1.00 91.44 79 ASN A O 1
ATOM 608 N N . PRO A 1 80 ? -7.212 6.261 10.819 1.00 87.88 80 PRO A N 1
ATOM 609 C CA . PRO A 1 80 ? -7.670 6.789 9.535 1.00 87.88 80 PRO A CA 1
ATOM 610 C C . PRO A 1 80 ? -6.459 7.118 8.646 1.00 87.88 80 PRO A C 1
ATOM 612 O O . PRO A 1 80 ? -6.060 8.268 8.470 1.00 87.88 80 PRO A O 1
ATOM 615 N N . MET A 1 81 ? -5.827 6.074 8.116 1.00 80.75 81 MET A N 1
ATOM 616 C CA . MET A 1 81 ? -4.649 6.184 7.262 1.00 80.75 81 MET A CA 1
ATOM 617 C C . MET A 1 81 ? -5.067 6.596 5.849 1.00 80.75 81 MET A C 1
ATOM 619 O O . MET A 1 81 ? -5.827 5.881 5.206 1.00 80.75 81 MET A O 1
ATOM 623 N N . ASN A 1 82 ? -4.561 7.731 5.360 1.00 80.75 82 ASN A N 1
ATOM 624 C CA . ASN A 1 82 ? -4.805 8.167 3.984 1.00 80.75 82 ASN A CA 1
ATOM 625 C C . ASN A 1 82 ? -3.673 7.711 3.054 1.00 80.75 82 ASN A C 1
ATOM 627 O O . ASN A 1 82 ? -3.849 6.761 2.301 1.00 80.75 82 ASN A O 1
ATOM 631 N N . LEU A 1 83 ? -2.489 8.322 3.139 1.00 80.69 83 LEU A N 1
ATOM 632 C CA . LEU A 1 83 ? -1.340 7.917 2.329 1.00 80.69 83 LEU A CA 1
ATOM 633 C C . LEU A 1 83 ? -0.716 6.647 2.906 1.00 80.69 83 LEU A C 1
ATOM 635 O O . LEU A 1 83 ? -0.404 6.617 4.092 1.00 80.69 83 LEU A O 1
ATOM 639 N N . VAL A 1 84 ? -0.497 5.637 2.064 1.00 82.56 84 VAL A N 1
ATOM 640 C CA . VAL A 1 84 ? 0.179 4.389 2.438 1.00 82.56 84 VAL A CA 1
ATOM 641 C C . VAL A 1 84 ? 1.603 4.372 1.926 1.00 82.56 84 VAL A C 1
ATOM 643 O O . VAL A 1 84 ? 2.495 4.017 2.661 1.00 82.56 84 VAL A O 1
ATOM 646 N N . LEU A 1 85 ? 1.895 4.748 0.694 1.00 91.56 85 LEU A N 1
ATOM 647 C CA . LEU A 1 85 ? 3.286 4.724 0.227 1.00 91.56 85 LEU A CA 1
ATOM 648 C C . LEU A 1 85 ? 3.490 5.680 -0.926 1.00 91.56 85 LEU A C 1
ATOM 650 O O . LEU A 1 85 ? 2.534 6.057 -1.607 1.00 91.56 85 LEU A O 1
ATOM 654 N N . GLU A 1 86 ? 4.752 6.020 -1.143 1.00 93.88 86 GLU A N 1
ATOM 655 C CA . GLU A 1 86 ? 5.217 6.761 -2.306 1.00 93.88 86 GLU A CA 1
ATOM 656 C C . GLU A 1 86 ? 6.285 5.947 -3.040 1.00 93.88 86 GLU A C 1
ATOM 658 O O . GLU A 1 86 ? 7.266 5.484 -2.457 1.00 93.88 86 GLU A O 1
ATOM 663 N N . LYS A 1 87 ? 6.065 5.755 -4.337 1.00 94.88 87 LYS A N 1
ATOM 664 C CA . LYS A 1 87 ? 7.009 5.119 -5.248 1.00 94.88 87 LYS A CA 1
ATOM 665 C C . LYS A 1 87 ? 8.133 6.081 -5.603 1.00 94.88 87 LYS A C 1
ATOM 667 O O . LYS A 1 87 ? 7.875 7.217 -5.993 1.00 94.88 87 LYS A O 1
ATOM 672 N N . LEU A 1 88 ? 9.365 5.595 -5.551 1.00 95.25 88 LEU A N 1
ATOM 673 C CA . LEU A 1 88 ? 10.553 6.280 -6.035 1.00 95.25 88 LEU A CA 1
ATOM 674 C C . LEU A 1 88 ? 11.219 5.430 -7.107 1.00 95.25 88 LEU A C 1
ATOM 676 O O . LEU A 1 88 ? 11.264 4.210 -7.009 1.00 95.25 88 LEU A O 1
ATOM 680 N N . ASP A 1 89 ? 11.810 6.069 -8.099 1.00 96.31 89 ASP A N 1
ATOM 681 C CA . ASP A 1 89 ? 12.742 5.393 -8.986 1.00 96.31 89 ASP A CA 1
ATOM 682 C C . ASP A 1 89 ? 14.042 5.054 -8.228 1.00 96.31 89 ASP A C 1
ATOM 684 O O . ASP A 1 89 ? 14.630 5.914 -7.565 1.00 96.31 89 ASP A O 1
ATOM 688 N N . ALA A 1 90 ? 14.489 3.797 -8.297 1.00 95.31 90 ALA A N 1
ATOM 689 C CA . ALA A 1 90 ? 15.587 3.285 -7.475 1.00 95.31 90 ALA A CA 1
ATOM 690 C C . ALA A 1 90 ? 16.953 3.907 -7.802 1.00 95.31 90 ALA A C 1
ATOM 692 O O . ALA A 1 90 ? 17.829 3.936 -6.937 1.00 95.31 90 ALA A O 1
ATOM 693 N N . GLU A 1 91 ? 17.156 4.404 -9.020 1.00 94.62 91 GLU A N 1
ATOM 694 C CA . GLU A 1 91 ? 18.442 4.958 -9.450 1.00 94.62 91 GLU A CA 1
ATOM 695 C C . GLU A 1 91 ? 18.512 6.459 -9.164 1.00 94.62 91 GLU A C 1
ATOM 697 O O . GLU A 1 91 ? 19.501 6.955 -8.627 1.00 94.62 91 GLU A O 1
ATOM 702 N N . THR A 1 92 ? 17.438 7.184 -9.475 1.00 92.88 92 THR A N 1
ATOM 703 C CA . THR A 1 92 ? 17.370 8.640 -9.292 1.00 92.88 92 THR A CA 1
ATOM 704 C C . THR A 1 92 ? 16.927 9.056 -7.891 1.00 92.88 92 THR A C 1
ATOM 706 O O . THR A 1 92 ? 17.128 10.214 -7.518 1.00 92.88 92 THR A O 1
ATOM 709 N N . LYS A 1 93 ? 16.328 8.135 -7.121 1.00 93.12 93 LYS A N 1
ATOM 710 C CA . LYS A 1 93 ? 15.729 8.360 -5.792 1.00 93.12 93 LYS A CA 1
ATOM 711 C C . LYS A 1 93 ? 14.608 9.405 -5.790 1.00 93.12 93 LYS A C 1
ATOM 713 O O . LYS A 1 93 ? 14.364 10.059 -4.778 1.00 93.12 93 LYS A O 1
ATOM 718 N N . LYS A 1 94 ? 13.931 9.594 -6.92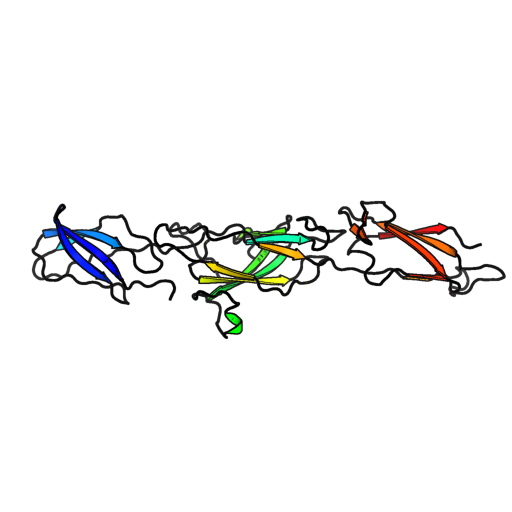6 1.00 93.00 94 LYS A N 1
ATOM 719 C CA . LYS A 1 94 ? 12.875 10.603 -7.105 1.00 93.00 94 LYS A CA 1
ATOM 720 C C . LYS A 1 94 ? 11.512 9.958 -7.310 1.00 93.00 94 LYS A C 1
ATOM 722 O O . LYS A 1 94 ? 11.413 8.902 -7.926 1.00 93.00 94 LYS A O 1
ATOM 727 N N . ALA A 1 95 ? 10.456 10.655 -6.893 1.00 93.81 95 ALA A N 1
ATOM 728 C CA . ALA A 1 95 ? 9.061 10.321 -7.199 1.00 93.81 95 ALA A CA 1
ATOM 729 C C . ALA A 1 95 ? 8.688 10.695 -8.652 1.00 93.81 95 ALA A C 1
ATOM 731 O O . ALA A 1 95 ? 7.682 11.348 -8.921 1.00 93.81 95 ALA A O 1
ATOM 732 N N . SER A 1 96 ? 9.555 10.346 -9.602 1.00 94.62 96 SER A N 1
ATOM 733 C CA . SER A 1 96 ? 9.390 10.598 -11.032 1.00 94.62 96 SER A CA 1
ATOM 734 C C . SER A 1 96 ? 9.936 9.405 -11.811 1.00 94.62 96 SER A C 1
ATOM 736 O O . SER A 1 96 ? 11.047 8.971 -11.499 1.00 94.62 96 SER A O 1
ATOM 738 N N . PRO A 1 97 ? 9.209 8.885 -12.813 1.00 96.56 97 PRO A N 1
ATOM 739 C CA . PRO A 1 97 ? 9.685 7.751 -13.586 1.00 96.56 97 PRO A CA 1
ATOM 740 C C . PRO A 1 97 ? 10.845 8.133 -14.515 1.00 96.56 97 PRO A C 1
ATOM 742 O O . PRO A 1 97 ? 11.009 9.301 -14.874 1.00 96.56 97 PRO A O 1
ATOM 745 N N . GLN A 1 98 ? 11.609 7.135 -14.956 1.00 95.81 98 GLN A N 1
ATOM 746 C CA . GLN A 1 98 ? 12.607 7.284 -16.017 1.00 95.81 98 GLN A CA 1
ATOM 747 C C . GLN A 1 98 ? 12.054 6.887 -17.387 1.00 95.81 98 GLN A C 1
ATOM 749 O O . GLN A 1 98 ? 11.241 5.971 -17.507 1.00 95.81 98 GLN A O 1
ATOM 754 N N . GLY A 1 99 ? 12.542 7.539 -18.443 1.00 96.38 99 GLY A N 1
ATOM 755 C CA . GLY A 1 99 ? 12.221 7.162 -19.819 1.00 96.38 99 GLY A CA 1
ATOM 756 C C . GLY A 1 99 ? 10.715 7.142 -20.113 1.00 96.38 99 GLY A C 1
ATOM 757 O O . GLY A 1 99 ? 9.997 8.103 -19.824 1.00 96.38 99 GLY A O 1
ATOM 758 N N . ALA A 1 100 ? 10.233 6.035 -20.683 1.00 97.12 100 ALA A N 1
ATOM 759 C CA . ALA A 1 100 ? 8.807 5.812 -20.942 1.00 97.12 100 ALA A CA 1
ATOM 760 C C . ALA A 1 100 ? 8.099 5.036 -19.813 1.00 97.12 100 ALA A C 1
ATOM 762 O O . ALA A 1 100 ? 6.967 4.583 -19.993 1.00 97.12 100 ALA A O 1
ATOM 763 N N . ALA A 1 101 ? 8.762 4.832 -18.671 1.00 97.50 101 ALA A N 1
ATOM 764 C CA . ALA A 1 101 ? 8.169 4.146 -17.533 1.00 97.50 101 ALA A CA 1
ATOM 765 C C . ALA A 1 101 ? 7.109 5.018 -16.832 1.00 97.50 101 ALA A C 1
ATOM 767 O O . ALA A 1 101 ? 6.967 6.217 -17.084 1.00 97.50 101 ALA A O 1
ATOM 768 N N . SER A 1 102 ? 6.353 4.408 -15.923 1.00 97.19 102 SER A N 1
ATOM 769 C CA . SER A 1 102 ? 5.345 5.077 -15.104 1.00 97.19 102 SER A CA 1
ATOM 770 C C . SER A 1 102 ? 5.432 4.593 -13.662 1.00 97.19 102 SER A C 1
ATOM 772 O O . SER A 1 102 ? 5.759 3.440 -13.424 1.00 97.19 102 SER A O 1
ATOM 774 N N . LEU A 1 103 ? 5.094 5.453 -12.700 1.00 96.56 103 LEU A N 1
ATOM 775 C CA . LEU A 1 103 ? 4.870 5.044 -11.306 1.00 96.56 103 LEU A CA 1
ATOM 776 C C . LEU A 1 103 ? 3.382 4.784 -11.012 1.00 96.56 103 LEU A C 1
ATOM 778 O O . LEU A 1 103 ? 3.028 4.371 -9.906 1.00 96.56 103 LEU A O 1
ATOM 782 N N . ALA A 1 104 ? 2.508 5.020 -11.993 1.00 97.06 104 ALA A N 1
ATOM 783 C CA . ALA A 1 104 ? 1.063 4.912 -11.864 1.00 97.06 104 ALA A CA 1
ATOM 784 C C . ALA A 1 104 ? 0.562 3.486 -12.085 1.00 97.06 104 ALA A C 1
ATOM 786 O O . ALA A 1 104 ? 1.136 2.722 -12.863 1.00 97.06 104 ALA A O 1
ATOM 787 N N . ASN A 1 105 ? -0.587 3.172 -11.484 1.00 97.75 105 ASN A N 1
ATOM 788 C CA . ASN A 1 105 ? -1.296 1.903 -11.651 1.00 97.75 105 ASN A CA 1
ATOM 789 C C . ASN A 1 105 ? -0.483 0.654 -11.268 1.00 97.75 105 ASN A C 1
ATOM 791 O O . ASN A 1 105 ? -0.842 -0.449 -11.682 1.00 97.75 105 ASN A O 1
ATOM 795 N N . ALA A 1 106 ? 0.578 0.807 -10.475 1.00 98.06 106 ALA A N 1
ATOM 796 C CA . ALA A 1 106 ? 1.150 -0.324 -9.763 1.00 98.06 106 ALA A CA 1
ATOM 797 C C . ALA A 1 106 ? 0.105 -0.837 -8.778 1.00 98.06 106 ALA A C 1
ATOM 799 O O . ALA A 1 106 ? -0.514 -0.021 -8.096 1.00 98.06 106 ALA A O 1
ATOM 800 N N . GLU A 1 107 ? -0.097 -2.147 -8.694 1.00 98.44 107 GLU A N 1
ATOM 801 C CA . GLU A 1 107 ? -1.082 -2.727 -7.783 1.00 98.44 107 GLU A CA 1
ATOM 802 C C . GLU A 1 107 ? -0.377 -3.377 -6.598 1.00 98.44 107 GLU A C 1
ATOM 804 O O . GLU A 1 107 ? 0.523 -4.201 -6.768 1.00 98.44 107 GLU A O 1
ATOM 809 N N . PHE A 1 108 ? -0.839 -3.054 -5.397 1.00 97.94 108 PHE A N 1
ATOM 810 C CA . PHE A 1 108 ? -0.362 -3.600 -4.138 1.00 97.94 108 PHE A CA 1
ATOM 811 C C . PHE A 1 108 ? -1.449 -4.405 -3.456 1.00 97.94 108 PHE A C 1
ATOM 813 O O . PHE A 1 108 ? -2.583 -3.949 -3.314 1.00 97.94 108 PHE A O 1
ATOM 820 N N . THR A 1 109 ? -1.063 -5.564 -2.942 1.00 98.19 109 THR A N 1
ATOM 821 C CA . THR A 1 109 ? -1.879 -6.332 -2.015 1.00 98.19 109 THR A CA 1
ATOM 822 C C . THR A 1 109 ? -1.615 -5.845 -0.594 1.00 98.19 109 THR A C 1
ATOM 824 O O . THR A 1 109 ? -0.492 -5.928 -0.095 1.00 98.19 109 THR A O 1
ATOM 827 N N . VAL A 1 110 ? -2.665 -5.360 0.066 1.00 97.25 110 VAL A N 1
ATOM 828 C CA . VAL A 1 110 ? -2.671 -4.991 1.481 1.00 97.25 110 VAL A CA 1
ATOM 829 C C . VAL A 1 110 ? -3.426 -6.051 2.266 1.00 97.25 110 VAL A C 1
ATOM 831 O O . VAL A 1 110 ? -4.575 -6.352 1.953 1.00 97.25 110 VAL A O 1
ATOM 834 N N . LYS A 1 111 ? -2.810 -6.610 3.303 1.00 98.00 111 LYS A N 1
ATOM 835 C CA . LYS A 1 111 ? -3.425 -7.606 4.189 1.00 98.00 111 LYS A CA 1
ATOM 836 C C . LYS A 1 111 ? -3.496 -7.059 5.601 1.00 98.00 111 LYS A C 1
ATOM 838 O O . LYS A 1 111 ? -2.510 -6.525 6.088 1.00 98.00 111 LYS A O 1
ATOM 843 N N . PHE A 1 112 ? -4.630 -7.220 6.272 1.00 97.50 112 PHE A N 1
ATOM 844 C CA . PHE A 1 112 ? -4.796 -6.867 7.681 1.00 97.50 112 PHE A CA 1
ATOM 845 C C . PHE A 1 112 ? -4.901 -8.116 8.551 1.00 97.50 112 PHE A C 1
ATOM 847 O O . PHE A 1 112 ? -5.676 -9.026 8.259 1.00 97.50 112 PHE A O 1
ATOM 854 N N . TYR A 1 113 ? -4.172 -8.117 9.662 1.00 97.62 113 TYR A N 1
ATOM 855 C CA . TYR A 1 113 ? -4.149 -9.157 10.678 1.00 97.62 113 TYR A CA 1
ATOM 856 C C . TYR A 1 113 ? -4.561 -8.565 12.024 1.00 97.62 113 TYR A C 1
ATOM 858 O O . TYR A 1 113 ? -4.101 -7.500 12.432 1.00 97.62 113 TYR A O 1
ATOM 866 N N . THR A 1 114 ? -5.401 -9.287 12.761 1.00 95.50 114 THR A N 1
ATOM 867 C CA . THR A 1 114 ? -5.899 -8.859 14.079 1.00 95.50 114 THR A CA 1
ATOM 868 C C . THR A 1 114 ? -4.883 -9.027 15.210 1.00 95.50 114 THR A C 1
ATOM 870 O O . THR A 1 114 ? -5.221 -8.806 16.370 1.00 95.50 114 THR A O 1
ATOM 873 N N . GLU A 1 115 ? -3.673 -9.497 14.924 1.00 93.94 115 GLU A N 1
ATOM 874 C CA . GLU A 1 115 ? -2.589 -9.623 15.898 1.00 93.94 115 GLU A CA 1
ATOM 875 C C . GLU A 1 115 ? -1.550 -8.521 15.692 1.00 93.94 115 GLU A C 1
ATOM 877 O O . GLU A 1 115 ? -1.553 -7.841 14.671 1.00 93.94 115 GLU A O 1
ATOM 882 N N . GLN A 1 116 ? -0.710 -8.306 16.700 1.00 94.50 116 GLN A N 1
ATOM 883 C CA . GLN A 1 116 ? 0.402 -7.364 16.634 1.00 94.50 116 GLN A CA 1
ATOM 884 C C . GLN A 1 116 ? 1.669 -8.153 16.323 1.00 94.50 116 GLN A C 1
ATOM 886 O O . GLN A 1 116 ? 1.993 -9.089 17.052 1.00 94.50 116 GLN A O 1
ATOM 891 N N . SER A 1 117 ? 2.370 -7.770 15.264 1.00 94.94 117 SER A N 1
ATOM 892 C CA . SER A 1 117 ? 3.578 -8.448 14.796 1.00 94.94 117 SER A CA 1
ATOM 893 C C . SER A 1 117 ? 4.561 -7.467 14.172 1.00 94.94 117 SER A C 1
ATOM 895 O O . SER A 1 117 ? 4.151 -6.585 13.418 1.00 94.94 117 SER A O 1
ATOM 897 N N . ASP A 1 118 ? 5.843 -7.642 14.491 1.00 93.69 118 ASP A N 1
ATOM 898 C CA . ASP A 1 118 ? 6.972 -6.921 13.887 1.00 93.69 118 ASP A CA 1
ATOM 899 C C . ASP A 1 118 ? 7.478 -7.579 12.590 1.00 93.69 118 ASP A C 1
ATOM 901 O O . ASP A 1 118 ? 8.257 -6.977 11.860 1.00 93.69 118 ASP A O 1
ATOM 905 N N . SER A 1 119 ? 7.027 -8.800 12.291 1.00 95.12 119 SER A N 1
ATOM 906 C CA . SER A 1 119 ? 7.328 -9.547 11.062 1.00 95.12 119 SER A CA 1
ATOM 907 C C . SER A 1 119 ? 6.046 -9.914 10.311 1.00 95.12 119 SER A C 1
ATOM 909 O O . SER A 1 119 ? 4.948 -9.766 10.861 1.00 95.12 119 SER A O 1
ATOM 911 N N . ASP A 1 120 ? 6.161 -10.403 9.070 1.00 96.38 120 ASP A N 1
ATOM 912 C CA . ASP A 1 120 ? 4.998 -10.816 8.276 1.00 96.38 120 ASP A CA 1
ATOM 913 C C . ASP A 1 120 ? 4.256 -11.964 8.986 1.00 96.38 120 ASP A C 1
ATOM 915 O O . ASP A 1 120 ? 4.806 -13.060 9.131 1.00 96.38 120 ASP A O 1
ATOM 919 N N . PRO A 1 121 ? 2.999 -11.760 9.429 1.00 97.62 121 PRO A N 1
ATOM 920 C CA . PRO A 1 121 ? 2.246 -12.812 10.102 1.00 97.62 121 PRO A CA 1
ATOM 921 C C . PRO A 1 121 ? 2.025 -14.062 9.234 1.00 97.62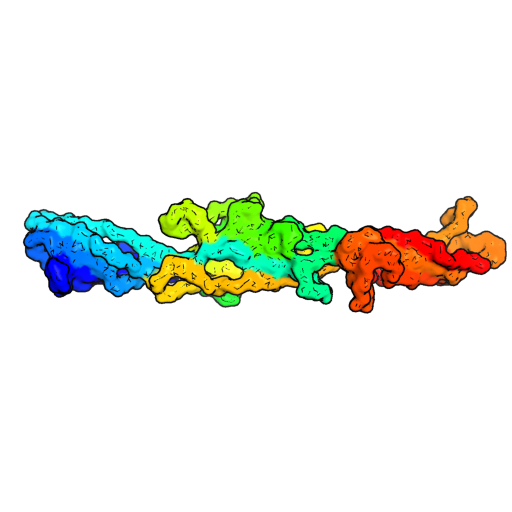 121 PRO A C 1
ATOM 923 O O . PRO A 1 121 ? 1.854 -15.159 9.773 1.00 97.62 121 PRO A O 1
ATOM 926 N N . ALA A 1 122 ? 2.046 -13.935 7.901 1.00 97.12 122 ALA A N 1
ATOM 927 C CA . ALA A 1 122 ? 1.877 -15.073 6.999 1.00 97.12 122 ALA A CA 1
ATOM 928 C C . ALA A 1 122 ? 2.980 -16.133 7.167 1.00 97.12 122 ALA A C 1
ATOM 930 O O . ALA A 1 122 ? 2.693 -17.325 7.044 1.00 97.12 122 ALA A O 1
ATOM 931 N N . GLU A 1 123 ? 4.207 -15.731 7.514 1.00 96.88 123 GLU A N 1
ATOM 932 C CA . GLU A 1 123 ? 5.325 -16.654 7.768 1.00 96.88 123 GLU A CA 1
ATOM 933 C C . GLU A 1 123 ? 5.063 -17.558 8.981 1.00 96.88 123 GLU A C 1
ATOM 935 O O . GLU A 1 123 ? 5.491 -18.710 9.018 1.00 96.88 123 GLU A O 1
ATOM 940 N N . ALA A 1 124 ? 4.279 -17.072 9.946 1.00 96.50 124 ALA A N 1
ATOM 941 C CA . ALA A 1 124 ? 3.811 -17.841 11.096 1.00 96.50 124 ALA A CA 1
ATOM 942 C C . ALA A 1 124 ? 2.508 -18.626 10.814 1.00 96.50 124 ALA A C 1
ATOM 944 O O . ALA A 1 124 ? 1.854 -19.103 11.745 1.00 96.50 124 ALA A O 1
ATOM 945 N N . GLY A 1 125 ? 2.093 -18.742 9.546 1.00 96.94 125 GLY A N 1
ATOM 946 C CA . GLY A 1 125 ? 0.886 -19.461 9.125 1.00 96.94 125 GLY A CA 1
ATOM 947 C C . GLY A 1 125 ? -0.426 -18.741 9.450 1.00 96.94 125 GLY A C 1
ATOM 948 O O . GLY A 1 125 ? -1.497 -19.356 9.451 1.00 96.94 125 GLY A O 1
ATOM 949 N N . LYS A 1 126 ? -0.364 -17.443 9.757 1.00 97.69 126 LYS A N 1
ATOM 950 C CA . LYS A 1 126 ? -1.532 -16.639 10.117 1.00 97.69 126 LYS A CA 1
ATOM 951 C C . LYS A 1 126 ? -2.287 -16.220 8.867 1.00 97.69 126 LYS A C 1
ATOM 953 O O . LYS A 1 126 ? -1.704 -15.982 7.813 1.00 97.69 126 LYS A O 1
ATOM 958 N N . LYS A 1 127 ? -3.612 -16.131 8.983 1.00 97.50 127 LYS A N 1
ATOM 959 C CA . LYS A 1 127 ? -4.485 -15.721 7.880 1.00 97.50 127 LYS A CA 1
ATOM 960 C C . LYS A 1 127 ? -4.915 -14.269 8.068 1.00 97.50 127 LYS A C 1
ATOM 962 O O . LYS A 1 127 ? -5.242 -13.894 9.196 1.00 97.50 127 LYS A O 1
ATOM 967 N N . PRO A 1 128 ? -4.951 -13.472 6.991 1.00 98.12 128 PRO A N 1
ATOM 968 C CA . PRO A 1 128 ? -5.456 -12.116 7.078 1.00 98.12 128 PRO A CA 1
ATOM 969 C C . PRO A 1 128 ? -6.954 -12.129 7.386 1.00 98.12 128 PRO A C 1
ATOM 971 O O . PRO A 1 128 ? -7.701 -12.969 6.887 1.00 98.12 128 PRO A O 1
ATOM 974 N N . ALA A 1 129 ? -7.387 -11.175 8.202 1.00 98.06 129 ALA A N 1
ATOM 975 C CA . ALA A 1 129 ? -8.794 -10.905 8.454 1.00 98.06 129 ALA A CA 1
ATOM 976 C C . ALA A 1 129 ? -9.446 -10.151 7.288 1.00 98.06 129 ALA A C 1
ATOM 978 O O . ALA A 1 129 ? -10.640 -10.323 7.060 1.00 98.06 129 ALA A O 1
ATOM 979 N N . ARG A 1 130 ? -8.669 -9.325 6.569 1.00 98.31 130 ARG A N 1
ATOM 980 C CA . ARG A 1 130 ? -9.074 -8.667 5.319 1.00 98.31 130 ARG A CA 1
ATOM 981 C C . ARG A 1 130 ? -7.906 -8.505 4.362 1.00 98.31 130 ARG A C 1
ATOM 983 O O . ARG A 1 130 ? -6.763 -8.373 4.798 1.00 98.31 130 ARG A O 1
ATOM 990 N N . THR A 1 131 ? -8.212 -8.493 3.073 1.00 98.50 131 THR A N 1
ATOM 991 C CA . THR A 1 131 ? -7.264 -8.276 1.984 1.00 98.50 131 THR A CA 1
ATOM 992 C C . THR A 1 131 ? -7.834 -7.280 0.981 1.00 98.50 131 THR A C 1
ATOM 994 O O . THR A 1 131 ? -8.989 -7.387 0.578 1.00 98.50 131 THR A O 1
ATOM 997 N N . TRP A 1 132 ? -7.007 -6.340 0.535 1.00 98.44 132 TRP A N 1
ATOM 998 C CA . TRP A 1 132 ? -7.336 -5.364 -0.498 1.00 98.44 132 TRP A CA 1
ATOM 999 C C . TRP A 1 132 ? -6.256 -5.358 -1.568 1.00 98.44 132 TRP A C 1
ATOM 1001 O O . TRP A 1 132 ? -5.086 -5.584 -1.274 1.00 98.44 132 TRP A O 1
ATOM 1011 N N . VAL A 1 133 ? -6.645 -5.044 -2.795 1.00 98.50 133 VAL A N 1
ATOM 1012 C CA . VAL A 1 133 ? -5.737 -4.641 -3.861 1.00 98.50 133 VAL A CA 1
ATOM 1013 C C . VAL A 1 133 ? -5.991 -3.169 -4.137 1.00 98.50 133 VAL A C 1
ATOM 1015 O O . VAL A 1 133 ? -7.119 -2.773 -4.450 1.00 98.50 133 VAL A O 1
ATOM 1018 N N . LEU A 1 134 ? -4.946 -2.366 -3.987 1.00 98.06 134 LEU A N 1
ATOM 1019 C CA . LEU A 1 134 ? -4.962 -0.924 -4.192 1.00 98.06 134 LEU A CA 1
ATOM 1020 C C . LEU A 1 134 ? -3.958 -0.553 -5.276 1.00 98.06 134 LEU A C 1
ATOM 1022 O O . LEU A 1 134 ? -2.971 -1.260 -5.461 1.00 98.06 134 LEU A O 1
ATOM 1026 N N . LYS A 1 135 ? -4.187 0.557 -5.972 1.00 97.88 135 LYS A N 1
ATOM 1027 C CA . LYS A 1 135 ? -3.280 1.045 -7.012 1.00 97.88 135 LYS A CA 1
ATOM 1028 C C . LYS A 1 135 ? -2.666 2.401 -6.694 1.00 97.88 135 LYS A C 1
ATOM 1030 O O . LYS A 1 135 ? -3.264 3.206 -5.982 1.00 97.88 135 LYS A O 1
ATOM 1035 N N . THR A 1 136 ? -1.498 2.664 -7.268 1.00 97.69 136 THR A N 1
ATOM 1036 C CA . THR A 1 136 ? -0.870 3.988 -7.226 1.00 97.69 136 THR A CA 1
ATOM 1037 C C . THR A 1 136 ? -1.528 4.968 -8.197 1.00 97.69 136 THR A C 1
ATOM 1039 O O . THR A 1 136 ? -1.945 4.602 -9.301 1.00 97.69 136 THR A O 1
ATOM 1042 N N . ASP A 1 137 ? -1.598 6.233 -7.792 1.00 96.62 137 ASP A N 1
ATOM 1043 C CA . ASP A 1 137 ? -1.988 7.356 -8.638 1.00 96.62 137 ASP A CA 1
ATOM 1044 C C . ASP A 1 137 ? -0.859 7.778 -9.600 1.00 96.62 137 ASP A C 1
ATOM 1046 O O . ASP A 1 137 ? 0.228 7.197 -9.627 1.00 96.62 137 ASP A O 1
ATOM 1050 N N . VAL A 1 138 ? -1.111 8.811 -10.410 1.00 94.75 138 VAL A N 1
ATOM 1051 C CA . VAL A 1 138 ? -0.145 9.324 -11.400 1.00 94.75 138 VAL A CA 1
ATOM 1052 C C . VAL A 1 138 ? 1.153 9.854 -10.789 1.00 94.75 138 VAL A C 1
ATOM 1054 O O . VAL A 1 138 ? 2.164 9.907 -11.482 1.00 94.75 138 VAL A O 1
ATOM 1057 N N . SER A 1 139 ? 1.135 10.226 -9.507 1.00 93.31 139 SER A N 1
ATOM 1058 C CA . SER A 1 139 ? 2.312 10.668 -8.757 1.00 93.31 139 SER A CA 1
ATOM 1059 C C . SER A 1 139 ? 3.058 9.517 -8.079 1.00 93.31 139 SER A C 1
ATOM 1061 O O . SER A 1 139 ? 4.017 9.754 -7.352 1.00 93.31 139 SER A O 1
ATOM 1063 N N . GLY A 1 140 ? 2.632 8.268 -8.299 1.00 95.38 140 GLY A N 1
ATOM 1064 C CA . GLY A 1 140 ? 3.234 7.099 -7.667 1.00 95.38 140 GLY A CA 1
ATOM 1065 C C . GLY A 1 140 ? 2.811 6.901 -6.212 1.00 95.38 140 GLY A C 1
ATOM 1066 O O . GLY A 1 140 ? 3.446 6.131 -5.493 1.00 95.38 140 GLY A O 1
ATOM 1067 N N . LYS A 1 141 ? 1.746 7.570 -5.757 1.00 95.25 141 LYS A N 1
ATOM 1068 C CA . LYS A 1 141 ? 1.254 7.454 -4.381 1.00 95.25 141 LYS A CA 1
ATOM 1069 C C . LYS A 1 141 ? 0.103 6.476 -4.302 1.00 95.25 141 LYS A C 1
ATOM 1071 O O . LYS A 1 141 ? -0.810 6.520 -5.120 1.00 95.25 141 LYS A O 1
ATOM 1076 N N . MET A 1 142 ? 0.124 5.607 -3.301 1.00 94.81 142 MET A N 1
ATOM 1077 C CA . MET A 1 142 ? -1.017 4.751 -2.991 1.00 94.81 142 MET A CA 1
ATOM 1078 C C . MET A 1 142 ? -1.726 5.279 -1.754 1.00 94.81 142 MET A C 1
ATOM 1080 O O . MET A 1 142 ? -1.111 5.403 -0.692 1.00 94.81 142 MET A O 1
ATOM 1084 N N . HIS A 1 143 ? -3.026 5.528 -1.878 1.00 93.44 143 HIS A N 1
ATOM 1085 C CA . HIS A 1 143 ? -3.867 5.948 -0.762 1.00 93.44 143 HIS A CA 1
ATOM 1086 C C . HIS A 1 143 ? -4.760 4.786 -0.316 1.00 93.44 143 HIS A C 1
ATOM 1088 O O . HIS A 1 143 ? -5.230 4.001 -1.137 1.00 93.44 143 HIS A O 1
ATOM 1094 N N . PHE A 1 144 ? -5.027 4.656 0.981 1.00 93.44 144 PHE A N 1
ATOM 1095 C CA . PHE A 1 144 ? -5.944 3.656 1.530 1.00 93.44 144 PHE A CA 1
ATOM 1096 C C . PHE A 1 144 ? -7.390 4.157 1.434 1.00 93.44 144 PHE A C 1
ATOM 1098 O O . PHE A 1 144 ? -8.095 4.335 2.424 1.00 93.44 144 PHE A O 1
ATOM 1105 N N . THR A 1 145 ? -7.824 4.450 0.210 1.00 93.19 145 THR A N 1
ATOM 1106 C CA . THR A 1 145 ? -9.124 5.057 -0.090 1.00 93.19 145 THR A CA 1
ATOM 1107 C C . THR A 1 145 ? -9.847 4.285 -1.186 1.00 93.19 145 THR A C 1
ATOM 1109 O O . THR A 1 145 ? -9.269 3.453 -1.887 1.00 93.19 145 THR A O 1
ATOM 1112 N N . LYS A 1 146 ? -11.138 4.586 -1.366 1.00 93.12 146 LYS A N 1
ATOM 1113 C CA . LYS A 1 146 ? -11.959 3.981 -2.425 1.00 93.12 146 LYS A CA 1
ATOM 1114 C C . LYS A 1 146 ? -11.458 4.313 -3.831 1.00 93.12 146 LYS A C 1
ATOM 1116 O O . LYS A 1 146 ? -11.588 3.477 -4.713 1.00 93.12 146 LYS A O 1
ATOM 1121 N N . ASP A 1 147 ? -10.852 5.480 -4.031 1.00 93.75 147 ASP A N 1
ATOM 1122 C CA . ASP A 1 147 ? -10.355 5.901 -5.349 1.00 93.75 147 ASP A CA 1
ATOM 1123 C C . ASP A 1 147 ? -9.158 5.059 -5.813 1.00 93.75 147 ASP A C 1
ATOM 1125 O O . ASP A 1 147 ? -8.957 4.840 -7.009 1.00 93.75 147 ASP A O 1
ATOM 1129 N N . SER A 1 148 ? -8.386 4.539 -4.856 1.00 95.69 148 SER A N 1
ATOM 1130 C CA . SER A 1 148 ? -7.269 3.627 -5.120 1.00 95.69 148 SER A CA 1
ATOM 1131 C C . SER A 1 148 ? -7.707 2.159 -5.158 1.00 95.69 148 SER A C 1
ATOM 1133 O O . SER A 1 148 ? -6.885 1.298 -5.455 1.00 95.69 148 SER A O 1
ATOM 1135 N N . PHE A 1 149 ? -8.971 1.840 -4.859 1.00 97.06 149 PHE A N 1
ATOM 1136 C CA . PHE A 1 149 ? -9.447 0.463 -4.739 1.00 97.06 149 PHE A CA 1
ATOM 1137 C C . PHE A 1 149 ? -9.571 -0.238 -6.092 1.00 97.06 149 PHE A C 1
ATOM 1139 O O . PHE A 1 149 ? -10.195 0.271 -7.022 1.00 97.06 149 PHE A O 1
ATOM 1146 N N . VAL A 1 150 ? -8.994 -1.437 -6.179 1.00 98.38 150 VAL A N 1
ATOM 1147 C CA . VAL A 1 150 ? -9.075 -2.315 -7.353 1.00 98.38 150 VAL A CA 1
ATOM 1148 C C . VAL A 1 150 ? -9.970 -3.513 -7.049 1.00 98.38 150 VAL A C 1
ATOM 1150 O O . VAL A 1 150 ? -10.896 -3.796 -7.804 1.00 98.38 150 VAL A O 1
ATOM 1153 N N . SER A 1 151 ? -9.705 -4.226 -5.951 1.00 98.56 151 SER A N 1
ATOM 1154 C CA . SER A 1 151 ? -10.468 -5.415 -5.551 1.00 98.56 151 SER A CA 1
ATOM 1155 C C . SER A 1 151 ? -10.220 -5.793 -4.087 1.00 98.56 151 SER A C 1
ATOM 1157 O O . SER A 1 151 ? -9.321 -5.248 -3.450 1.00 98.56 151 SER A O 1
ATOM 1159 N N . GLY A 1 152 ? -10.996 -6.737 -3.550 1.00 98.25 152 GLY A N 1
ATOM 1160 C CA . GLY A 1 152 ? -10.820 -7.274 -2.199 1.00 98.25 152 GLY A CA 1
ATOM 1161 C C . GLY A 1 152 ? -12.014 -7.011 -1.287 1.00 98.25 152 GLY A C 1
ATOM 1162 O O . GLY A 1 152 ? -13.140 -6.824 -1.750 1.00 98.25 152 GLY A O 1
ATOM 1163 N N . ASP A 1 153 ? -11.762 -7.025 0.016 1.00 98.56 153 ASP A N 1
ATOM 1164 C CA . ASP A 1 153 ? -12.781 -6.868 1.046 1.00 98.56 153 ASP A CA 1
ATOM 1165 C C . ASP A 1 153 ? -13.296 -5.425 1.158 1.00 98.56 153 ASP A C 1
ATOM 1167 O O . ASP A 1 153 ? -12.675 -4.460 0.712 1.00 98.56 153 ASP A O 1
ATOM 1171 N N . ALA A 1 154 ? -14.434 -5.246 1.833 1.00 97.00 154 ALA A N 1
ATOM 1172 C CA . ALA A 1 154 ? -14.895 -3.911 2.203 1.00 97.00 154 ALA A CA 1
ATOM 1173 C C . ALA A 1 154 ? -13.885 -3.210 3.139 1.00 97.00 154 ALA A C 1
ATOM 1175 O O . ALA A 1 154 ? -13.119 -3.856 3.859 1.00 97.00 154 ALA A O 1
ATOM 1176 N N . PHE A 1 155 ? -13.899 -1.880 3.178 1.00 96.75 155 PHE A N 1
ATOM 1177 C CA . PHE A 1 155 ? -13.111 -1.109 4.144 1.00 96.75 155 PHE A CA 1
ATOM 1178 C C . PHE A 1 155 ? -13.733 -1.141 5.549 1.00 96.75 155 PHE A C 1
ATOM 1180 O O . PHE A 1 155 ? -14.934 -1.389 5.700 1.00 96.75 155 PHE A O 1
ATOM 1187 N N . TYR A 1 156 ? -12.912 -0.878 6.570 1.00 95.50 156 TYR A N 1
ATOM 1188 C CA . TYR A 1 156 ? -13.402 -0.471 7.887 1.00 95.50 156 TYR A CA 1
ATOM 1189 C C . TYR A 1 156 ? -13.681 1.032 7.892 1.00 95.50 156 TYR A C 1
ATOM 1191 O O . TYR A 1 156 ? -13.107 1.777 7.095 1.00 95.50 156 TYR A O 1
ATOM 1199 N N . TYR A 1 157 ? -14.555 1.457 8.798 1.00 94.50 157 TYR A N 1
ATOM 1200 C CA . TYR A 1 157 ? -14.920 2.855 8.971 1.00 94.50 157 TYR A CA 1
ATOM 1201 C C . TYR A 1 157 ? -14.829 3.241 10.442 1.00 94.50 157 TYR A C 1
ATOM 1203 O O . TYR A 1 157 ? -15.028 2.396 11.319 1.00 94.50 157 TYR A O 1
ATOM 1211 N N . THR A 1 158 ? -14.523 4.509 10.698 1.00 92.50 158 THR A N 1
ATOM 1212 C CA . THR A 1 158 ? -14.606 5.090 12.041 1.00 92.50 158 THR A CA 1
ATOM 1213 C C . THR A 1 158 ? -16.061 5.138 12.519 1.00 92.50 158 THR A C 1
ATOM 1215 O O . THR A 1 158 ? -16.996 4.798 11.783 1.00 92.50 158 THR A O 1
ATOM 1218 N N . SER A 1 159 ? -16.269 5.579 13.760 1.00 91.12 159 SER A N 1
ATOM 1219 C CA . SER A 1 159 ? -17.601 5.705 14.361 1.00 91.12 159 SER A CA 1
ATOM 1220 C C . SER A 1 159 ? -18.565 6.619 13.581 1.00 91.12 159 SER A C 1
ATOM 1222 O O . SER A 1 159 ? -19.780 6.495 13.736 1.00 91.12 159 SER A O 1
ATOM 1224 N N . ASP A 1 160 ? -18.057 7.486 12.694 1.00 91.38 160 ASP A N 1
ATOM 1225 C CA . ASP A 1 160 ? -18.870 8.342 11.818 1.00 91.38 160 ASP A CA 1
ATOM 1226 C C . ASP A 1 160 ? -19.513 7.597 10.626 1.00 91.38 160 ASP A C 1
ATOM 1228 O O . ASP A 1 160 ? -20.382 8.152 9.944 1.00 91.38 160 ASP A O 1
ATOM 1232 N N . GLY A 1 161 ? -19.091 6.353 10.361 1.00 91.25 161 GLY A N 1
ATOM 1233 C CA . GLY A 1 161 ? -19.572 5.512 9.262 1.00 91.25 161 GLY A CA 1
ATOM 1234 C C . GLY A 1 161 ? -19.154 5.960 7.852 1.00 91.25 161 GLY A C 1
ATOM 1235 O O . GLY A 1 161 ? -19.685 5.451 6.865 1.00 91.25 161 GLY A O 1
ATOM 1236 N N . LYS A 1 162 ? -18.233 6.919 7.731 1.00 91.75 162 LYS A N 1
ATOM 1237 C CA . LYS A 1 162 ? -17.817 7.577 6.481 1.00 91.75 162 LYS A CA 1
ATOM 1238 C C . LYS A 1 162 ? -16.311 7.525 6.260 1.00 91.75 162 LYS A C 1
ATOM 1240 O O . LYS A 1 162 ? -15.879 7.282 5.133 1.00 91.75 162 LYS A O 1
ATOM 1245 N N . THR A 1 163 ? -15.523 7.745 7.305 1.00 92.12 163 THR A N 1
ATOM 1246 C CA . THR A 1 163 ? -14.067 7.845 7.211 1.00 92.12 163 THR A CA 1
ATOM 1247 C C . THR A 1 163 ? -13.454 6.451 7.189 1.00 92.12 163 THR A C 1
ATOM 1249 O O . THR A 1 163 ? -13.619 5.686 8.136 1.00 92.12 163 THR A O 1
ATOM 1252 N N . VAL A 1 164 ? -12.761 6.106 6.100 1.00 93.88 164 VAL A N 1
ATOM 1253 C CA . VAL A 1 164 ? -12.040 4.830 5.982 1.00 93.88 164 VAL A CA 1
ATOM 1254 C C . VAL A 1 164 ? -10.925 4.775 7.023 1.00 93.88 164 VAL A C 1
ATOM 1256 O O . VAL A 1 164 ? -10.194 5.746 7.212 1.00 93.88 164 VAL A O 1
ATOM 1259 N N . CYS A 1 165 ? -10.785 3.633 7.689 1.00 93.50 165 CYS A N 1
ATOM 1260 C CA . CYS A 1 165 ? -9.750 3.431 8.692 1.00 93.50 165 CYS A CA 1
ATOM 1261 C C . CYS A 1 165 ? -9.221 1.996 8.698 1.00 93.50 165 CYS A C 1
ATOM 1263 O O . CYS A 1 165 ? -9.717 1.107 8.000 1.00 93.50 165 CYS A O 1
ATOM 1265 N N . LEU A 1 166 ? -8.200 1.777 9.519 1.00 93.62 166 LEU A N 1
ATOM 1266 C CA . LEU A 1 166 ? -7.685 0.466 9.873 1.00 93.62 166 LEU A CA 1
ATOM 1267 C C . LEU A 1 166 ? -7.812 0.251 11.387 1.00 93.62 166 LEU A C 1
ATOM 1269 O O . LEU A 1 166 ? -7.430 1.135 12.157 1.00 93.62 166 LEU A O 1
ATOM 1273 N N . PRO A 1 167 ? -8.317 -0.906 11.841 1.00 95.12 167 PRO A N 1
ATOM 1274 C CA . PRO A 1 167 ? -8.310 -1.252 13.256 1.00 95.12 167 PRO A CA 1
ATOM 1275 C C . PRO A 1 167 ? -6.885 -1.462 13.790 1.00 95.12 167 PRO A C 1
ATOM 1277 O O . PRO A 1 167 ? -5.926 -1.624 13.032 1.00 95.12 167 PRO A O 1
ATOM 1280 N N . LEU A 1 168 ? -6.754 -1.537 15.114 1.00 94.94 168 LEU A N 1
ATOM 1281 C CA . LEU A 1 168 ? -5.531 -1.971 15.777 1.00 94.94 168 LEU A CA 1
ATOM 1282 C C . LEU A 1 168 ? -5.181 -3.398 15.335 1.00 94.94 168 LEU A C 1
ATOM 1284 O O . LEU A 1 168 ? -6.002 -4.316 15.431 1.00 94.94 168 LEU A O 1
ATOM 1288 N N . GLY A 1 169 ? -3.942 -3.596 14.898 1.00 95.50 169 GLY A N 1
ATOM 1289 C CA . GLY A 1 169 ? -3.441 -4.852 14.340 1.00 95.50 169 GLY A CA 1
ATOM 1290 C C . GLY A 1 169 ? -2.178 -4.644 13.534 1.00 95.50 169 GLY A C 1
ATOM 1291 O O . GLY A 1 169 ? -1.494 -3.643 13.714 1.00 95.50 169 GLY A O 1
ATOM 1292 N N . THR A 1 170 ? -1.880 -5.577 12.645 1.00 95.06 170 THR A N 1
ATOM 1293 C CA . THR A 1 170 ? -0.752 -5.481 11.721 1.00 95.06 170 THR A CA 1
ATOM 1294 C C . THR A 1 170 ? -1.284 -5.438 10.301 1.00 95.06 170 THR A C 1
ATOM 1296 O O . THR A 1 170 ? -2.147 -6.237 9.939 1.00 95.06 170 THR A O 1
ATOM 1299 N N . ILE A 1 171 ? -0.759 -4.529 9.486 1.00 95.00 171 ILE A N 1
ATOM 1300 C CA . ILE A 1 171 ? -0.922 -4.591 8.037 1.00 95.00 171 ILE A CA 1
ATOM 1301 C C . ILE A 1 171 ? 0.365 -5.063 7.379 1.00 95.00 171 ILE A C 1
ATOM 1303 O O . ILE A 1 171 ? 1.461 -4.747 7.848 1.00 95.00 171 ILE A O 1
ATOM 1307 N N . THR A 1 172 ? 0.221 -5.779 6.271 1.00 95.75 172 THR A N 1
ATOM 1308 C CA . THR A 1 172 ? 1.309 -5.984 5.324 1.00 95.75 172 THR A CA 1
ATOM 1309 C C . THR A 1 172 ? 0.955 -5.399 3.971 1.00 95.75 172 THR A C 1
ATOM 1311 O O . THR A 1 172 ? -0.213 -5.394 3.581 1.00 95.75 172 THR A O 1
ATOM 1314 N N . VAL A 1 173 ? 1.958 -4.868 3.279 1.00 95.62 173 VAL A N 1
ATOM 1315 C CA . VAL A 1 173 ? 1.832 -4.247 1.960 1.00 95.62 173 VAL A CA 1
ATOM 1316 C C . VAL A 1 173 ? 2.891 -4.858 1.054 1.00 95.62 173 VAL A C 1
ATOM 1318 O O . VAL A 1 173 ? 4.076 -4.810 1.374 1.00 95.62 173 VAL A O 1
ATOM 1321 N N . GLN A 1 174 ? 2.467 -5.446 -0.059 1.00 96.56 174 GLN A N 1
ATOM 1322 C CA . GLN A 1 174 ? 3.356 -6.081 -1.030 1.00 96.56 174 GLN A CA 1
ATOM 1323 C C . GLN A 1 174 ? 2.923 -5.707 -2.441 1.00 96.56 174 GLN A C 1
ATOM 1325 O O . GLN A 1 174 ? 1.728 -5.736 -2.746 1.00 96.56 174 GLN A O 1
ATOM 1330 N N . GLU A 1 175 ? 3.873 -5.366 -3.307 1.00 97.56 175 GLU A N 1
ATOM 1331 C CA . GLU A 1 175 ? 3.548 -5.138 -4.708 1.00 97.56 175 GLU A CA 1
ATOM 1332 C C . GLU A 1 175 ? 3.130 -6.457 -5.367 1.00 97.56 175 GLU A C 1
ATOM 1334 O O . GLU A 1 175 ? 3.840 -7.459 -5.329 1.00 97.56 175 GLU A O 1
ATOM 1339 N N . SER A 1 176 ? 1.944 -6.460 -5.967 1.00 97.56 176 SER A N 1
ATOM 1340 C CA . SER A 1 176 ? 1.392 -7.599 -6.706 1.00 97.56 176 SER A CA 1
ATOM 1341 C C . SER A 1 176 ? 1.489 -7.425 -8.220 1.00 97.56 176 SER A C 1
ATOM 1343 O O . SER A 1 176 ? 1.409 -8.409 -8.954 1.00 97.56 176 SER A O 1
ATOM 1345 N N . LYS A 1 177 ? 1.671 -6.189 -8.699 1.00 97.94 177 LYS A N 1
ATOM 1346 C CA . LYS A 1 177 ? 1.856 -5.872 -10.115 1.00 97.94 177 LYS A CA 1
ATOM 1347 C C . LYS A 1 177 ? 2.660 -4.587 -10.271 1.00 97.94 177 LYS A C 1
ATOM 1349 O O . LYS A 1 177 ? 2.192 -3.519 -9.877 1.00 97.94 177 LYS A O 1
ATOM 1354 N N . ALA A 1 178 ? 3.818 -4.713 -10.909 1.00 97.56 178 ALA A N 1
ATOM 1355 C CA . ALA A 1 178 ? 4.673 -3.588 -11.257 1.00 97.56 178 ALA A CA 1
ATOM 1356 C C . ALA A 1 178 ? 3.959 -2.610 -12.204 1.00 97.56 178 ALA A C 1
ATOM 1358 O O . ALA A 1 178 ? 3.164 -3.043 -13.053 1.00 97.56 178 ALA A O 1
ATOM 1359 N N . PRO A 1 179 ? 4.253 -1.305 -12.121 1.00 97.44 179 PRO A N 1
ATOM 1360 C CA . PRO A 1 179 ? 3.797 -0.360 -13.119 1.00 97.44 179 PRO A CA 1
ATOM 1361 C C . PRO A 1 179 ? 4.598 -0.526 -14.422 1.00 97.44 179 PRO A C 1
ATOM 1363 O O . PRO A 1 179 ? 5.623 -1.208 -14.487 1.00 97.44 179 PRO A O 1
ATOM 1366 N N . ALA A 1 180 ? 4.120 0.098 -15.498 1.00 97.81 180 ALA A N 1
ATOM 1367 C CA . ALA A 1 180 ? 4.760 -0.014 -16.806 1.00 97.81 180 ALA A CA 1
ATOM 1368 C C . ALA A 1 180 ? 6.222 0.470 -16.767 1.00 97.81 180 ALA A C 1
ATOM 1370 O O . ALA A 1 180 ? 6.506 1.570 -16.297 1.00 97.81 180 ALA A O 1
ATOM 1371 N N . GLY A 1 181 ? 7.138 -0.341 -17.302 1.00 97.12 181 GLY A N 1
ATOM 1372 C CA . GLY A 1 181 ? 8.561 -0.005 -17.404 1.00 97.12 181 GLY A CA 1
ATOM 1373 C C . GLY A 1 181 ? 9.397 -0.274 -16.148 1.00 97.12 181 GLY A C 1
ATOM 1374 O O . GLY A 1 181 ? 10.603 -0.053 -16.196 1.00 97.12 181 GLY A O 1
ATOM 1375 N N . TYR A 1 182 ? 8.805 -0.797 -15.070 1.00 98.06 182 TYR A N 1
ATOM 1376 C CA . TYR A 1 182 ? 9.507 -1.190 -13.844 1.00 98.06 182 TYR A CA 1
ATOM 1377 C C . TYR A 1 182 ? 9.399 -2.696 -13.576 1.00 98.06 182 TYR A C 1
ATOM 1379 O O . TYR A 1 182 ? 8.498 -3.381 -14.062 1.00 98.06 182 TYR A O 1
ATOM 1387 N N . GLN A 1 183 ? 10.365 -3.224 -12.831 1.00 97.50 183 GLN A N 1
ATOM 1388 C CA . GLN A 1 183 ? 10.381 -4.600 -12.344 1.00 97.50 183 GLN A CA 1
ATOM 1389 C C . GLN A 1 183 ? 9.548 -4.713 -11.065 1.00 97.50 183 GLN A C 1
ATOM 1391 O O . GLN A 1 183 ? 9.546 -3.797 -10.250 1.00 97.50 183 GLN A O 1
ATOM 1396 N N . LEU A 1 184 ? 8.888 -5.859 -10.876 1.00 97.19 184 LEU A N 1
ATOM 1397 C CA . LEU A 1 184 ? 8.110 -6.146 -9.669 1.00 97.19 184 LEU A CA 1
ATOM 1398 C C . LEU A 1 184 ? 9.011 -6.164 -8.429 1.00 97.19 184 LEU A C 1
ATOM 1400 O O . LEU A 1 184 ? 9.998 -6.902 -8.399 1.00 97.19 184 LEU A O 1
ATOM 1404 N N . ASN A 1 185 ? 8.632 -5.415 -7.397 1.00 94.56 185 ASN A N 1
ATOM 1405 C CA . ASN A 1 185 ? 9.288 -5.413 -6.099 1.00 94.56 185 ASN A CA 1
ATOM 1406 C C . ASN A 1 185 ? 8.611 -6.425 -5.147 1.00 94.56 185 ASN A C 1
ATOM 1408 O O . ASN A 1 185 ? 7.520 -6.165 -4.639 1.00 94.56 185 ASN A O 1
ATOM 1412 N N . PRO A 1 186 ? 9.238 -7.578 -4.841 1.00 93.44 186 PRO A N 1
ATOM 1413 C CA . PRO A 1 186 ? 8.605 -8.620 -4.032 1.00 93.44 186 PRO A CA 1
ATOM 1414 C C . PRO A 1 186 ? 8.592 -8.313 -2.525 1.00 93.44 186 PRO A C 1
ATOM 1416 O O . PRO A 1 186 ? 8.060 -9.118 -1.756 1.00 93.44 186 PRO A O 1
ATOM 1419 N N . THR A 1 187 ? 9.194 -7.201 -2.089 1.00 93.12 187 THR A N 1
ATOM 1420 C CA . THR A 1 187 ? 9.367 -6.859 -0.671 1.00 93.12 187 THR A CA 1
ATOM 1421 C C . THR A 1 187 ? 8.020 -6.729 0.036 1.00 93.12 187 THR A C 1
ATOM 1423 O O . THR A 1 187 ? 7.107 -6.060 -0.449 1.00 93.12 187 THR A O 1
ATOM 1426 N N . VAL A 1 188 ? 7.913 -7.349 1.212 1.00 94.75 188 VAL A N 1
ATOM 1427 C CA . VAL A 1 188 ? 6.752 -7.221 2.096 1.00 94.75 188 VAL A CA 1
ATOM 1428 C C . VAL A 1 188 ? 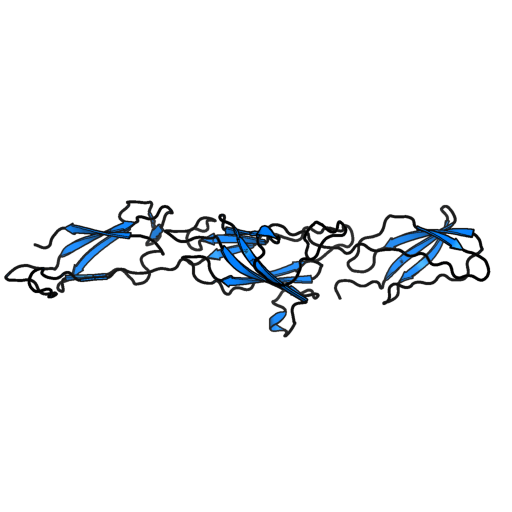7.061 -6.187 3.169 1.00 94.75 188 VAL A C 1
ATOM 1430 O O . VAL A 1 188 ? 7.954 -6.376 3.993 1.00 94.75 188 VAL A O 1
ATOM 1433 N N . PHE A 1 189 ? 6.296 -5.102 3.184 1.00 92.88 189 PHE A N 1
ATOM 1434 C CA . PHE A 1 189 ? 6.353 -4.097 4.238 1.00 92.88 189 PHE A CA 1
ATOM 1435 C C . PHE A 1 189 ? 5.374 -4.472 5.343 1.00 92.88 189 PHE A C 1
ATOM 1437 O O . PHE A 1 189 ? 4.227 -4.810 5.058 1.00 92.88 189 PHE A O 1
ATOM 1444 N N . VAL A 1 190 ? 5.816 -4.403 6.598 1.00 93.56 190 VAL A N 1
ATOM 1445 C CA . VAL A 1 190 ? 5.021 -4.770 7.776 1.00 93.56 190 VAL A CA 1
ATOM 1446 C C . VAL A 1 190 ? 4.862 -3.544 8.660 1.00 93.56 190 VAL A C 1
ATOM 1448 O O . VAL A 1 190 ? 5.848 -2.903 9.015 1.00 93.56 190 VAL A O 1
ATOM 1451 N N . GLN A 1 191 ? 3.627 -3.229 9.044 1.00 90.50 191 GLN A N 1
ATOM 1452 C CA . GLN A 1 191 ? 3.335 -2.097 9.918 1.00 90.50 191 GLN A CA 1
ATOM 1453 C C . GLN A 1 191 ? 2.364 -2.492 11.028 1.00 90.50 191 GLN A C 1
ATOM 1455 O O . GLN A 1 191 ? 1.262 -2.978 10.771 1.00 90.50 191 GLN A O 1
ATOM 1460 N N . LYS A 1 192 ? 2.747 -2.204 12.276 1.00 91.81 192 LYS A N 1
ATOM 1461 C CA . LYS A 1 192 ? 1.868 -2.311 13.447 1.00 91.81 192 LYS A CA 1
ATOM 1462 C C . LYS A 1 192 ? 1.035 -1.049 13.628 1.00 91.81 192 LYS A C 1
ATOM 1464 O O . LYS A 1 192 ? 1.547 0.065 13.549 1.00 91.81 192 LYS A O 1
ATOM 1469 N N . ILE A 1 193 ? -0.236 -1.233 13.940 1.00 91.62 193 ILE A N 1
ATOM 1470 C CA . ILE A 1 193 ? -1.196 -0.191 14.286 1.00 91.62 193 ILE A CA 1
ATOM 1471 C C . ILE A 1 193 ? -1.541 -0.389 15.757 1.00 91.62 193 ILE A C 1
ATOM 1473 O O . ILE A 1 193 ? -2.263 -1.320 16.124 1.00 91.62 193 ILE A O 1
ATOM 1477 N N . THR A 1 194 ? -0.982 0.466 16.607 1.00 91.06 194 THR A N 1
ATOM 1478 C CA . THR A 1 194 ? -1.149 0.435 18.064 1.00 91.06 194 THR A CA 1
ATOM 1479 C C . THR A 1 194 ? -1.929 1.656 18.539 1.00 91.06 194 THR A C 1
ATOM 1481 O O . THR A 1 194 ? -1.991 2.666 17.848 1.00 91.06 194 THR A O 1
ATOM 1484 N N . GLY A 1 195 ? -2.548 1.562 19.714 1.00 87.44 195 GLY A N 1
ATOM 1485 C CA . GLY A 1 195 ? -3.281 2.670 20.319 1.00 87.44 195 GLY A CA 1
ATOM 1486 C C . GLY A 1 195 ? -2.906 2.874 21.777 1.00 87.44 195 GLY A C 1
ATOM 1487 O O . GLY A 1 195 ? -2.332 1.989 22.412 1.00 87.44 195 GLY A O 1
ATOM 1488 N N . ASP A 1 196 ? -3.212 4.064 22.283 1.00 83.25 196 ASP A N 1
ATOM 1489 C CA . ASP A 1 196 ? -2.899 4.512 23.643 1.00 83.25 196 ASP A CA 1
ATOM 1490 C C . ASP A 1 196 ? -4.124 4.574 24.579 1.00 83.25 196 ASP A C 1
ATOM 1492 O O . ASP A 1 196 ? -3.988 4.965 25.737 1.00 83.25 196 ASP A O 1
ATOM 1496 N N . GLY A 1 197 ? -5.315 4.216 24.087 1.00 80.88 197 GLY A N 1
ATOM 1497 C CA . GLY A 1 197 ? -6.594 4.302 24.798 1.00 80.88 197 GLY A CA 1
ATOM 1498 C C . GLY A 1 197 ? -7.168 5.711 24.991 1.00 80.88 197 GLY A C 1
ATOM 1499 O O . GLY A 1 197 ? -8.188 5.848 25.662 1.00 80.88 197 GLY A O 1
ATOM 1500 N N . LYS A 1 198 ? -6.541 6.773 24.462 1.00 83.00 198 LYS A N 1
ATOM 1501 C CA . LYS A 1 198 ? -6.933 8.163 24.777 1.00 83.00 198 LYS A CA 1
ATOM 1502 C C . LYS A 1 198 ? -7.839 8.805 23.737 1.00 83.00 198 LYS A C 1
ATOM 1504 O O . LYS A 1 198 ? -8.663 9.645 24.088 1.00 83.00 198 LYS A O 1
ATOM 1509 N N . GLN A 1 199 ? -7.651 8.465 22.468 1.00 87.12 199 GLN A N 1
ATOM 1510 C CA . GLN A 1 199 ? -8.377 9.054 21.343 1.00 87.12 199 GLN A CA 1
ATOM 1511 C C . GLN A 1 199 ? -8.805 7.970 20.360 1.00 87.12 199 GLN A C 1
ATOM 1513 O O . GLN A 1 199 ? -8.152 6.930 20.261 1.00 87.12 199 GLN A O 1
ATOM 1518 N N . GLU A 1 200 ? -9.917 8.203 19.654 1.00 87.19 200 GLU A N 1
ATOM 1519 C CA . GLU A 1 200 ? -10.437 7.243 18.673 1.00 87.19 200 GLU A CA 1
ATOM 1520 C C . GLU A 1 200 ? -9.403 7.029 17.571 1.00 87.19 200 GLU A C 1
ATOM 1522 O O . GLU A 1 200 ? -9.050 5.900 17.247 1.00 87.19 200 GLU A O 1
ATOM 1527 N N . MET A 1 201 ? -8.906 8.136 17.025 1.00 86.06 201 MET A N 1
ATOM 1528 C CA . MET A 1 201 ? -7.973 8.146 15.913 1.00 86.06 201 MET A CA 1
ATOM 1529 C C . MET A 1 201 ? -6.545 8.197 16.441 1.00 86.06 201 MET A C 1
ATOM 1531 O O . MET A 1 201 ? -6.170 9.117 17.167 1.00 86.06 201 MET A O 1
ATOM 1535 N N . VAL A 1 202 ? -5.736 7.227 16.036 1.00 82.38 202 VAL A N 1
ATOM 1536 C CA . VAL A 1 202 ? -4.295 7.198 16.300 1.00 82.38 202 VAL A CA 1
ATOM 1537 C C . VAL A 1 202 ? -3.545 7.528 15.012 1.00 82.38 202 VAL A C 1
ATOM 1539 O O . VAL A 1 202 ? -3.950 7.099 13.937 1.00 82.38 202 VAL A O 1
ATOM 1542 N N . SER A 1 203 ? -2.441 8.271 15.105 1.00 74.75 203 SER A N 1
ATOM 1543 C CA . SER A 1 203 ? -1.608 8.638 13.948 1.00 74.75 203 SER A CA 1
ATOM 1544 C C . SER A 1 203 ? -0.226 8.001 14.065 1.00 74.75 203 SER A C 1
ATOM 1546 O O . SER A 1 203 ? 0.773 8.673 14.305 1.00 74.75 203 SER A O 1
ATOM 1548 N N . VAL A 1 204 ? -0.178 6.677 13.930 1.00 62.06 204 VAL A N 1
ATOM 1549 C CA . VAL A 1 204 ? 1.062 5.886 14.076 1.00 62.06 204 VAL A CA 1
ATOM 1550 C C . VAL A 1 204 ? 1.828 5.776 12.747 1.00 62.06 204 VAL A C 1
ATOM 1552 O O . VAL A 1 204 ? 2.910 5.201 12.694 1.00 62.06 204 VAL A O 1
ATOM 1555 N N . TYR A 1 205 ? 1.281 6.323 11.658 1.00 62.34 205 TYR A N 1
ATOM 1556 C CA . TYR A 1 205 ? 1.784 6.063 10.316 1.00 62.34 205 TYR A CA 1
ATOM 1557 C C . TYR A 1 205 ? 2.822 7.078 9.820 1.00 62.34 205 TYR A C 1
ATOM 1559 O O . TYR A 1 205 ? 2.576 8.284 9.835 1.00 62.34 205 TYR A O 1
ATOM 1567 N N . GLN A 1 206 ? 3.943 6.569 9.302 1.00 62.72 206 GLN A N 1
ATOM 1568 C CA . GLN A 1 206 ? 4.857 7.299 8.425 1.00 62.72 206 GLN A CA 1
ATOM 1569 C C . GLN A 1 206 ? 4.832 6.637 7.049 1.00 62.72 206 GLN A C 1
ATOM 1571 O O . GLN A 1 206 ? 5.041 5.430 6.947 1.00 62.72 206 GLN A O 1
ATOM 1576 N N . SER A 1 207 ? 4.572 7.416 5.997 1.00 69.75 207 SER A N 1
ATOM 1577 C CA . SER A 1 207 ? 4.595 6.919 4.620 1.00 69.75 207 SER A CA 1
ATOM 1578 C C . SER A 1 207 ? 5.930 6.268 4.299 1.00 69.75 207 SER A C 1
ATOM 1580 O O . SER A 1 207 ? 6.968 6.925 4.362 1.00 69.75 207 SER A O 1
ATOM 1582 N N . SER A 1 208 ? 5.885 4.990 3.933 1.00 79.12 208 SER A N 1
ATOM 1583 C CA . SER A 1 208 ? 7.046 4.272 3.419 1.00 79.12 208 SER A CA 1
ATOM 1584 C C . SER A 1 208 ? 7.329 4.698 1.981 1.00 79.12 208 SER A C 1
ATOM 1586 O O . SER A 1 208 ? 6.406 4.866 1.179 1.00 79.12 208 SER A O 1
ATOM 1588 N N . THR A 1 209 ? 8.607 4.856 1.651 1.00 86.31 209 THR A N 1
ATOM 1589 C CA . THR A 1 209 ? 9.057 4.993 0.268 1.00 86.31 209 THR A CA 1
ATOM 1590 C C . THR A 1 209 ? 9.447 3.626 -0.270 1.00 86.31 209 THR A C 1
ATOM 1592 O O . THR A 1 209 ? 10.126 2.854 0.407 1.00 86.31 209 THR A O 1
ATOM 1595 N N . ILE A 1 210 ? 9.003 3.316 -1.484 1.00 90.19 210 ILE A N 1
ATOM 1596 C CA . ILE A 1 210 ? 9.329 2.056 -2.158 1.00 90.19 210 ILE A CA 1
ATOM 1597 C C . ILE A 1 210 ? 10.106 2.377 -3.417 1.00 90.19 210 ILE A C 1
ATOM 1599 O O . ILE A 1 210 ? 9.639 3.138 -4.259 1.00 90.19 210 ILE A O 1
ATOM 1603 N N . GLU A 1 211 ? 11.297 1.802 -3.525 1.00 93.44 211 GLU A N 1
ATOM 1604 C CA . GLU A 1 211 ? 12.159 1.980 -4.683 1.00 93.44 211 GLU A CA 1
ATOM 1605 C C . GLU A 1 211 ? 11.831 0.973 -5.789 1.00 93.44 211 GLU A C 1
ATOM 1607 O O . GLU A 1 211 ? 11.698 -0.230 -5.545 1.00 93.44 211 GLU A O 1
ATOM 1612 N N . GLU A 1 212 ? 11.755 1.476 -7.016 1.00 94.88 212 GLU A N 1
ATOM 1613 C CA . GLU A 1 212 ? 11.376 0.737 -8.212 1.00 94.88 212 GLU A CA 1
ATOM 1614 C C . GLU A 1 212 ? 12.559 0.597 -9.164 1.00 94.88 212 GLU A C 1
ATOM 1616 O O . GLU A 1 212 ? 13.192 1.581 -9.551 1.00 94.88 212 GLU A O 1
ATOM 1621 N N . SER A 1 213 ? 12.841 -0.633 -9.584 1.00 96.38 213 SER A N 1
ATOM 1622 C CA . SER A 1 213 ? 13.947 -0.919 -10.502 1.00 96.38 213 SER A CA 1
ATOM 1623 C C . SER A 1 213 ? 13.475 -0.850 -11.948 1.00 96.38 213 SER A C 1
ATOM 1625 O O . SER A 1 213 ? 12.657 -1.668 -12.369 1.00 96.38 213 SER A O 1
ATOM 1627 N N . VAL A 1 214 ? 13.957 0.131 -12.714 1.00 97.38 214 VAL A N 1
ATOM 1628 C CA . VAL A 1 214 ? 13.555 0.301 -14.117 1.00 97.38 214 VAL A CA 1
ATOM 1629 C C . VAL A 1 214 ? 13.962 -0.927 -14.944 1.00 97.38 214 VAL A C 1
ATOM 1631 O O . VAL A 1 214 ? 15.013 -1.539 -14.733 1.00 97.38 214 VAL A O 1
ATOM 1634 N N . ILE A 1 215 ? 13.111 -1.335 -15.883 1.00 98.00 215 ILE A N 1
ATOM 1635 C CA . ILE A 1 215 ? 13.463 -2.361 -16.867 1.00 98.00 215 ILE A CA 1
ATOM 1636 C C . ILE A 1 215 ? 14.512 -1.767 -17.807 1.00 98.00 215 ILE A C 1
ATOM 1638 O O . ILE A 1 215 ? 14.400 -0.618 -18.227 1.00 98.00 215 ILE A O 1
ATOM 1642 N N . ARG A 1 216 ? 15.531 -2.551 -18.152 1.00 97.44 216 ARG A N 1
ATOM 1643 C CA . ARG A 1 216 ? 16.619 -2.130 -19.040 1.00 97.44 216 ARG A CA 1
ATOM 1644 C C . ARG A 1 216 ? 16.765 -3.084 -20.220 1.00 97.44 216 ARG A C 1
ATOM 1646 O O . ARG A 1 216 ? 16.362 -4.246 -20.147 1.00 97.44 216 ARG A O 1
ATOM 1653 N N . GLY A 1 217 ? 17.327 -2.569 -21.307 1.00 96.94 217 GLY A N 1
ATOM 1654 C CA . GLY A 1 217 ? 17.554 -3.282 -22.558 1.00 96.94 217 GLY A CA 1
ATOM 1655 C C . GLY A 1 217 ? 18.854 -2.861 -23.242 1.00 96.94 217 GLY A C 1
ATOM 1656 O O . GLY A 1 217 ? 19.560 -1.956 -22.796 1.00 96.94 217 GLY A O 1
ATOM 1657 N N . GLY A 1 218 ? 19.159 -3.526 -24.354 1.00 96.44 218 GLY A N 1
ATOM 1658 C CA . GLY A 1 218 ? 20.309 -3.215 -25.193 1.00 96.44 218 GLY A CA 1
ATOM 1659 C C . GLY A 1 218 ? 19.959 -3.244 -26.673 1.00 96.44 218 GLY A C 1
ATOM 1660 O O . GLY A 1 218 ? 18.967 -3.846 -27.083 1.00 96.44 218 GLY A O 1
ATOM 1661 N N . VAL A 1 219 ? 20.797 -2.600 -27.477 1.00 96.31 219 VAL A N 1
ATOM 1662 C CA . VAL A 1 219 ? 20.663 -2.530 -28.933 1.00 96.31 219 VAL A CA 1
ATOM 1663 C C . VAL A 1 219 ? 21.845 -3.245 -29.571 1.00 96.31 219 VAL A C 1
ATOM 1665 O O . VAL A 1 219 ? 22.988 -3.049 -29.162 1.00 96.31 219 VAL A O 1
ATOM 1668 N N . LYS A 1 220 ? 21.573 -4.051 -30.601 1.00 96.38 220 LYS A N 1
ATOM 1669 C CA . LYS A 1 220 ? 22.586 -4.625 -31.489 1.00 96.38 220 LYS A CA 1
ATOM 1670 C C . LYS A 1 220 ? 22.270 -4.248 -32.930 1.00 96.38 220 LYS A C 1
ATOM 1672 O O . LYS A 1 220 ? 21.153 -4.448 -33.397 1.00 96.38 220 LYS A O 1
ATOM 1677 N N . ILE A 1 221 ? 23.276 -3.739 -33.624 1.00 94.81 221 ILE A N 1
ATOM 1678 C CA . ILE A 1 221 ? 23.238 -3.310 -35.016 1.00 94.81 221 ILE A CA 1
ATOM 1679 C C . ILE A 1 221 ? 24.150 -4.242 -35.809 1.00 94.81 221 ILE A C 1
ATOM 1681 O O . ILE A 1 221 ? 25.262 -4.549 -35.379 1.00 94.81 221 ILE A O 1
ATOM 1685 N N . GLN A 1 222 ? 23.673 -4.688 -36.968 1.00 93.88 222 GLN A N 1
ATOM 1686 C CA . GLN A 1 222 ? 24.474 -5.401 -37.956 1.00 93.88 222 GLN A CA 1
ATOM 1687 C C . GLN A 1 222 ? 24.396 -4.629 -39.266 1.00 93.88 222 GLN A C 1
ATOM 1689 O O . GLN A 1 222 ? 23.336 -4.596 -39.897 1.00 93.88 222 GLN A O 1
ATOM 1694 N N . LYS A 1 223 ? 25.513 -4.039 -39.691 1.00 89.06 223 LYS A N 1
ATOM 1695 C CA . LYS A 1 223 ? 25.598 -3.421 -41.009 1.00 89.06 223 LYS A CA 1
ATOM 1696 C C . LYS A 1 223 ? 25.668 -4.501 -42.079 1.00 89.06 223 LYS A C 1
ATOM 1698 O O . LYS A 1 223 ? 26.291 -5.548 -41.885 1.00 89.06 223 LYS A O 1
ATOM 1703 N N . ARG A 1 224 ? 24.954 -4.256 -43.171 1.00 88.25 224 ARG A N 1
ATOM 1704 C CA . ARG A 1 224 ? 24.826 -5.151 -44.318 1.00 88.25 224 ARG A CA 1
ATOM 1705 C C . ARG A 1 224 ? 24.923 -4.331 -45.584 1.00 88.25 224 ARG A C 1
ATOM 1707 O O . ARG A 1 224 ? 24.499 -3.175 -45.606 1.00 88.25 224 ARG A O 1
ATOM 1714 N N . ASP A 1 225 ? 25.472 -4.952 -46.607 1.00 85.75 225 ASP A N 1
ATOM 1715 C CA . ASP A 1 225 ? 25.459 -4.405 -47.949 1.00 85.75 225 ASP A CA 1
ATOM 1716 C C . ASP A 1 225 ? 24.022 -4.407 -48.503 1.00 85.75 225 ASP A C 1
ATOM 1718 O O . ASP A 1 225 ? 23.260 -5.354 -48.289 1.00 85.75 225 ASP A O 1
ATOM 1722 N N . SER A 1 226 ? 23.623 -3.319 -49.163 1.00 86.12 226 SER A N 1
ATOM 1723 C CA . SER A 1 226 ? 22.235 -3.112 -49.593 1.00 86.12 226 SER A CA 1
ATOM 1724 C C . SER A 1 226 ? 21.826 -3.962 -50.792 1.00 86.12 226 SER A C 1
ATOM 1726 O O . SER A 1 226 ? 20.635 -4.196 -50.978 1.00 86.12 226 SER A O 1
ATOM 1728 N N . GLU A 1 227 ? 22.781 -4.402 -51.613 1.00 86.94 227 GLU A N 1
ATOM 1729 C CA . GLU A 1 227 ? 22.499 -5.185 -52.820 1.00 86.94 227 GLU A CA 1
ATOM 1730 C C . GLU A 1 227 ? 22.448 -6.683 -52.508 1.00 86.94 227 GLU A C 1
ATOM 1732 O O . GLU A 1 227 ? 21.554 -7.392 -52.966 1.00 86.94 227 GLU A O 1
ATOM 1737 N N . THR A 1 228 ? 23.390 -7.166 -51.698 1.00 87.31 228 THR A N 1
ATOM 1738 C CA . THR A 1 228 ? 23.528 -8.587 -51.345 1.00 87.31 228 THR A CA 1
ATOM 1739 C C . THR A 1 228 ? 22.743 -8.971 -50.092 1.00 87.31 228 THR A C 1
ATOM 1741 O O . THR A 1 228 ? 22.412 -10.141 -49.900 1.00 87.31 228 THR A O 1
ATOM 1744 N N . GLY A 1 229 ? 22.469 -8.012 -49.202 1.00 85.44 229 GLY A N 1
ATOM 1745 C CA . GLY A 1 229 ? 21.887 -8.265 -47.884 1.00 85.44 229 GLY A CA 1
ATOM 1746 C C . GLY A 1 229 ? 22.829 -8.994 -46.916 1.00 85.44 229 GLY A C 1
ATOM 1747 O O . GLY A 1 229 ? 22.420 -9.348 -45.803 1.00 85.44 229 GLY A O 1
ATOM 1748 N N . GLU A 1 230 ? 24.086 -9.238 -47.293 1.00 87.44 230 GLU A N 1
ATOM 1749 C CA . GLU A 1 230 ? 25.065 -9.926 -46.455 1.00 87.44 230 GLU A CA 1
ATOM 1750 C C . GLU A 1 230 ? 25.786 -8.958 -45.506 1.00 87.44 230 GLU A C 1
ATOM 1752 O O . GLU A 1 230 ? 25.957 -7.774 -45.786 1.00 87.44 230 GLU A O 1
ATOM 1757 N N . ALA A 1 231 ? 26.266 -9.480 -44.372 1.00 85.00 231 ALA A N 1
ATOM 1758 C CA . ALA A 1 231 ? 27.184 -8.775 -43.471 1.00 85.00 231 ALA A CA 1
ATOM 1759 C C . ALA A 1 231 ? 28.632 -8.839 -43.999 1.00 85.00 231 ALA A C 1
ATOM 1761 O O . ALA A 1 231 ? 29.562 -9.181 -43.270 1.00 85.00 231 ALA A O 1
ATOM 1762 N N . LYS A 1 232 ? 28.806 -8.604 -45.302 1.00 84.94 232 LYS A N 1
ATOM 1763 C CA . LYS A 1 232 ? 30.098 -8.612 -45.986 1.00 84.94 232 LYS A CA 1
ATOM 1764 C C . LYS A 1 232 ? 30.202 -7.370 -46.865 1.00 84.94 232 LYS A C 1
ATOM 1766 O O . LYS A 1 232 ? 29.239 -7.068 -47.568 1.00 84.94 232 LYS A O 1
ATOM 1771 N N . PRO A 1 233 ? 31.337 -6.660 -46.844 1.00 81.88 233 PRO A N 1
ATOM 1772 C CA . PRO A 1 233 ? 31.559 -5.570 -47.778 1.00 81.88 233 PRO A CA 1
ATOM 1773 C C . PRO A 1 233 ? 31.736 -6.098 -49.208 1.00 81.88 233 PRO A C 1
ATOM 1775 O O . PRO A 1 233 ? 32.256 -7.198 -49.415 1.00 81.88 233 PRO A O 1
ATOM 1778 N N . GLN A 1 234 ? 31.339 -5.291 -50.194 1.00 80.81 234 GLN A N 1
ATOM 1779 C CA . GLN A 1 234 ? 31.648 -5.534 -51.602 1.00 80.81 234 GLN A CA 1
ATOM 1780 C C . GLN A 1 234 ? 32.957 -4.843 -52.011 1.00 80.81 234 GLN A C 1
ATOM 1782 O O . GLN A 1 234 ? 33.241 -3.711 -51.614 1.00 80.81 234 GLN A O 1
ATOM 1787 N N . GLY A 1 235 ? 33.756 -5.516 -52.842 1.00 82.81 235 GLY A N 1
ATOM 1788 C CA . GLY A 1 235 ? 35.020 -4.975 -53.345 1.00 82.81 235 GLY A CA 1
ATOM 1789 C C . GLY A 1 235 ? 36.028 -4.681 -52.228 1.00 82.81 235 GLY A C 1
ATOM 1790 O O . GLY A 1 235 ? 36.306 -5.543 -51.398 1.00 82.81 235 GLY A O 1
ATOM 1791 N N . SER A 1 236 ? 36.599 -3.473 -52.234 1.00 79.69 236 SER A N 1
ATOM 1792 C CA . SER A 1 236 ? 37.562 -2.997 -51.229 1.00 79.69 236 SER A CA 1
ATOM 1793 C C . SER A 1 236 ? 36.929 -2.176 -50.098 1.00 79.69 236 SER A C 1
ATOM 1795 O O . SER A 1 236 ? 37.665 -1.531 -49.356 1.00 79.69 236 SER A O 1
ATOM 1797 N N . ALA A 1 237 ? 35.596 -2.143 -49.993 1.00 81.69 237 ALA A N 1
ATOM 1798 C CA . ALA A 1 237 ? 34.909 -1.417 -48.926 1.00 81.69 237 ALA A CA 1
ATOM 1799 C C . ALA A 1 237 ? 35.156 -2.067 -47.553 1.00 81.69 237 ALA A C 1
ATOM 1801 O O . ALA A 1 237 ? 35.446 -3.264 -47.461 1.00 81.69 237 ALA A O 1
ATOM 1802 N N . THR A 1 238 ? 34.984 -1.302 -46.474 1.00 83.44 238 THR A N 1
ATOM 1803 C CA . THR A 1 238 ? 34.884 -1.852 -45.116 1.00 83.44 238 THR A CA 1
ATOM 1804 C C . THR A 1 238 ? 33.517 -1.560 -44.493 1.00 83.44 238 THR A C 1
ATOM 1806 O O . THR A 1 238 ? 32.785 -0.683 -44.935 1.00 83.44 238 THR A O 1
ATOM 1809 N N . LEU A 1 239 ? 33.141 -2.350 -43.487 1.00 82.56 239 LEU A N 1
ATOM 1810 C CA . LEU A 1 239 ? 32.013 -2.069 -42.588 1.00 82.56 239 LEU A CA 1
ATOM 1811 C C . LEU A 1 239 ? 32.502 -1.666 -41.185 1.00 82.56 239 LEU A C 1
ATOM 1813 O O . LEU A 1 239 ? 31.699 -1.288 -40.335 1.00 82.56 239 LEU A O 1
ATOM 1817 N N . GLU A 1 240 ? 33.810 -1.777 -40.937 1.00 89.88 240 GLU A N 1
ATOM 1818 C CA . GLU A 1 240 ? 34.462 -1.375 -39.691 1.00 89.88 240 GLU A CA 1
ATOM 1819 C C . GLU A 1 240 ? 34.500 0.149 -39.586 1.00 89.88 240 GLU A C 1
ATOM 1821 O O . GLU A 1 240 ? 34.676 0.855 -40.579 1.00 89.88 240 GLU A O 1
ATOM 1826 N N . GLY A 1 241 ? 34.369 0.668 -38.368 1.00 89.00 241 GLY A N 1
ATOM 1827 C CA . GLY A 1 241 ? 34.529 2.096 -38.109 1.00 89.00 241 GLY A CA 1
ATOM 1828 C C . GLY A 1 241 ? 33.287 2.940 -38.394 1.00 89.00 241 GLY A C 1
ATOM 1829 O O . GLY A 1 241 ? 33.297 4.123 -38.063 1.00 89.00 241 GLY A O 1
ATOM 1830 N N . THR A 1 242 ? 32.202 2.361 -38.930 1.00 90.12 242 THR A N 1
ATOM 1831 C CA . THR A 1 242 ? 30.897 3.039 -38.984 1.00 90.12 242 THR A CA 1
ATOM 1832 C C . THR A 1 242 ? 30.462 3.417 -37.574 1.00 90.12 242 THR A C 1
ATOM 1834 O O . THR A 1 242 ? 30.457 2.567 -36.681 1.00 90.12 242 THR A O 1
ATOM 1837 N N . VAL A 1 243 ? 30.079 4.676 -37.373 1.00 95.00 243 VAL A N 1
ATOM 1838 C CA . VAL A 1 243 ? 29.672 5.188 -36.061 1.00 95.00 243 VAL A CA 1
ATOM 1839 C C . VAL A 1 243 ? 28.166 5.405 -36.031 1.00 95.00 243 VAL A C 1
ATOM 1841 O O . VAL A 1 243 ? 27.606 6.029 -36.933 1.00 95.00 243 VAL A O 1
ATOM 1844 N N . PHE A 1 244 ? 27.526 4.915 -34.972 1.00 96.19 244 PHE A N 1
ATOM 1845 C CA . PHE A 1 244 ? 26.109 5.103 -34.690 1.00 96.19 244 PHE A CA 1
ATOM 1846 C C . PHE A 1 244 ? 25.923 5.892 -33.398 1.00 96.19 244 PHE A C 1
ATOM 1848 O O . PHE A 1 244 ? 26.498 5.537 -32.368 1.00 96.19 244 PHE A O 1
ATOM 1855 N N . ALA A 1 245 ? 25.073 6.911 -33.429 1.00 97.88 245 ALA A N 1
ATOM 1856 C CA . ALA A 1 245 ? 24.615 7.618 -32.243 1.00 97.88 245 ALA A CA 1
ATOM 1857 C C . ALA A 1 245 ? 23.254 7.071 -31.803 1.00 97.88 245 ALA A C 1
ATOM 1859 O O . ALA A 1 245 ? 22.348 6.913 -32.620 1.00 97.88 245 ALA A O 1
ATOM 1860 N N . ILE A 1 246 ? 23.105 6.795 -30.508 1.00 98.31 246 ILE A N 1
ATOM 1861 C CA . ILE A 1 246 ? 21.822 6.458 -29.889 1.00 98.31 246 ILE A CA 1
ATOM 1862 C C . ILE A 1 246 ? 21.302 7.706 -29.184 1.00 98.31 246 ILE A C 1
ATOM 1864 O O . ILE A 1 246 ? 21.941 8.202 -28.260 1.00 98.31 246 ILE A O 1
ATOM 1868 N N . THR A 1 247 ? 20.131 8.189 -29.584 1.00 98.50 247 THR A N 1
ATOM 1869 C CA . THR A 1 247 ? 19.483 9.387 -29.039 1.00 98.50 247 THR A CA 1
ATOM 1870 C C . THR A 1 247 ? 18.233 9.002 -28.255 1.00 98.50 247 THR A C 1
ATOM 1872 O O . THR A 1 247 ? 17.407 8.229 -28.743 1.00 98.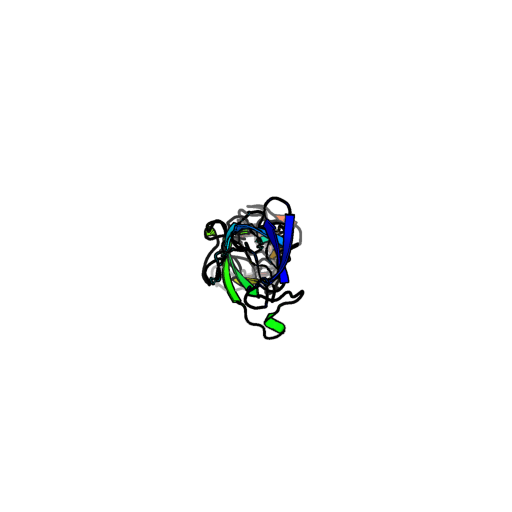50 247 THR A O 1
ATOM 1875 N N . THR A 1 248 ? 18.067 9.539 -27.044 1.00 98.44 248 THR A N 1
ATOM 1876 C CA . THR A 1 248 ? 16.832 9.343 -26.265 1.00 98.44 248 THR A CA 1
ATOM 1877 C C . THR A 1 248 ? 15.702 10.205 -26.824 1.00 98.44 248 THR A C 1
ATOM 1879 O O . THR A 1 248 ? 15.886 11.393 -27.073 1.00 98.44 248 THR A O 1
ATOM 1882 N N . LEU A 1 249 ? 14.518 9.619 -27.006 1.00 98.44 249 LEU A N 1
ATOM 1883 C CA . LEU A 1 249 ? 13.299 10.328 -27.424 1.00 98.44 249 LEU A CA 1
ATOM 1884 C C . LEU A 1 249 ? 12.282 10.460 -26.279 1.00 98.44 249 LEU A C 1
ATOM 1886 O O . LEU A 1 249 ? 11.140 10.855 -26.503 1.00 98.44 249 LEU A O 1
ATOM 1890 N N . ASN A 1 250 ? 12.676 10.082 -25.063 1.00 97.81 250 ASN A N 1
ATOM 1891 C CA . ASN A 1 250 ? 11.791 10.045 -23.907 1.00 97.81 250 ASN A CA 1
ATOM 1892 C C . ASN A 1 250 ? 11.515 11.446 -23.351 1.00 97.81 250 ASN A C 1
ATOM 1894 O O . ASN A 1 250 ? 12.416 12.280 -23.294 1.00 97.81 250 ASN A O 1
ATOM 1898 N N . GLU A 1 251 ? 10.283 11.674 -22.890 1.00 95.62 251 GLU A N 1
ATOM 1899 C CA . GLU A 1 251 ? 9.904 12.918 -22.205 1.00 95.62 251 GLU A CA 1
ATOM 1900 C C . GLU A 1 251 ? 10.526 13.007 -20.807 1.00 95.62 251 GLU A C 1
ATOM 1902 O O . GLU A 1 251 ? 11.023 14.061 -20.412 1.00 95.62 251 GLU A O 1
ATOM 1907 N N . ASN A 1 252 ? 10.546 11.893 -20.065 1.00 96.38 252 ASN A N 1
ATOM 1908 C CA . ASN A 1 252 ? 11.269 11.839 -18.800 1.00 96.38 252 ASN A CA 1
ATOM 1909 C C . ASN A 1 252 ? 12.760 11.579 -19.054 1.00 96.38 252 ASN A C 1
ATOM 1911 O O . ASN A 1 252 ? 13.103 10.817 -19.968 1.00 96.38 252 ASN A O 1
ATOM 1915 N N . PRO A 1 253 ? 13.655 12.144 -18.223 1.00 97.31 253 PRO A N 1
ATOM 1916 C CA . PRO A 1 253 ? 15.075 11.845 -18.301 1.00 97.31 253 PRO A CA 1
ATOM 1917 C C . PRO A 1 253 ? 15.370 10.345 -18.174 1.00 97.31 253 PRO A C 1
ATOM 1919 O O . PRO A 1 253 ? 14.641 9.598 -17.517 1.00 97.31 253 PRO A O 1
ATOM 1922 N N . VAL A 1 254 ? 16.470 9.915 -18.787 1.00 97.88 254 VAL A N 1
ATOM 1923 C CA . VAL A 1 254 ? 17.009 8.554 -18.665 1.00 97.88 254 VAL A CA 1
ATOM 1924 C C . VAL A 1 254 ? 18.397 8.607 -18.047 1.00 97.88 254 VAL A C 1
ATOM 1926 O O . VAL A 1 254 ? 19.207 9.455 -18.423 1.00 97.88 254 VAL A O 1
ATOM 1929 N N . LEU A 1 255 ? 18.682 7.700 -17.115 1.00 97.44 255 LEU A N 1
ATOM 1930 C CA . LEU A 1 255 ? 20.011 7.527 -16.548 1.00 97.44 255 LEU A CA 1
ATOM 1931 C C . LEU A 1 255 ? 20.758 6.422 -17.307 1.00 97.44 255 LEU A C 1
ATOM 1933 O O . LEU A 1 255 ? 20.373 5.250 -17.275 1.00 97.44 255 LEU A O 1
ATOM 1937 N N . VAL A 1 256 ? 21.834 6.793 -17.996 1.00 97.00 256 VAL A N 1
ATOM 1938 C CA . VAL A 1 256 ? 22.720 5.870 -18.721 1.00 97.00 256 VAL A CA 1
ATOM 1939 C C . VAL A 1 256 ? 24.131 6.071 -18.183 1.00 97.00 256 VAL A C 1
ATOM 1941 O O . VAL A 1 256 ? 24.610 7.201 -18.129 1.00 97.00 256 VAL A O 1
ATOM 1944 N N . ASP A 1 257 ? 24.758 4.996 -17.698 1.00 93.88 257 ASP A N 1
ATOM 1945 C CA . ASP A 1 257 ? 26.089 5.014 -17.068 1.00 93.88 257 ASP A CA 1
ATOM 1946 C C . ASP A 1 257 ? 26.252 6.104 -15.987 1.00 93.88 257 ASP A C 1
ATOM 1948 O O . ASP A 1 257 ? 27.262 6.799 -15.897 1.00 93.88 257 ASP A O 1
ATOM 1952 N N . GLY A 1 258 ? 25.209 6.291 -15.169 1.00 94.19 258 GLY A N 1
ATOM 1953 C CA . GLY A 1 258 ? 25.178 7.288 -14.092 1.00 94.19 258 GLY A CA 1
ATOM 1954 C C . GLY A 1 258 ? 24.982 8.738 -14.553 1.00 94.19 258 GLY A C 1
ATOM 1955 O O . GLY A 1 258 ? 24.903 9.633 -13.713 1.00 94.19 258 GLY A O 1
ATOM 1956 N N . THR A 1 259 ? 24.857 8.984 -15.859 1.00 97.06 259 THR A N 1
ATOM 1957 C CA . THR A 1 259 ? 24.619 10.315 -16.428 1.00 97.06 259 THR A CA 1
ATOM 1958 C C . THR A 1 259 ? 23.160 10.462 -16.848 1.00 97.06 259 THR A C 1
ATOM 1960 O O . THR A 1 259 ? 22.580 9.569 -17.464 1.00 97.06 259 THR A O 1
ATOM 1963 N N . SER A 1 260 ? 22.541 11.589 -16.488 1.00 97.19 260 SER A N 1
ATOM 1964 C CA . SER A 1 260 ? 21.148 11.892 -16.830 1.00 97.19 260 SER A CA 1
ATOM 1965 C C . SER A 1 260 ? 21.073 12.577 -18.189 1.00 97.19 260 SER A C 1
ATOM 1967 O O . SER A 1 260 ? 21.700 13.616 -18.383 1.00 97.19 260 SER A O 1
ATOM 1969 N N . TYR A 1 261 ? 20.231 12.054 -19.076 1.00 98.38 261 TYR A N 1
ATOM 1970 C CA . TYR A 1 261 ? 19.990 12.602 -20.408 1.00 98.38 261 TYR A CA 1
ATOM 1971 C C . TYR A 1 261 ? 18.522 12.970 -20.590 1.00 98.38 261 TYR A C 1
ATOM 1973 O O . TYR A 1 261 ? 17.629 12.194 -20.248 1.00 98.38 261 TYR A O 1
ATOM 1981 N N . THR A 1 262 ? 18.271 14.150 -21.145 1.00 98.19 262 THR A N 1
ATOM 1982 C CA . TH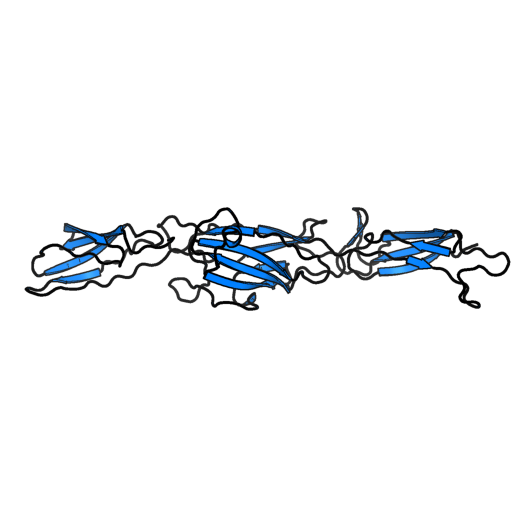R A 1 262 ? 16.939 14.617 -21.542 1.00 98.19 262 THR A CA 1
ATOM 1983 C C . THR A 1 262 ? 16.687 14.337 -23.018 1.00 98.19 262 THR A C 1
ATOM 1985 O O . THR A 1 262 ? 17.611 14.005 -23.763 1.00 98.19 262 THR A O 1
ATOM 1988 N N . LYS A 1 263 ? 15.432 14.495 -23.445 1.00 98.38 263 LYS A N 1
ATOM 1989 C CA . LYS A 1 263 ? 14.991 14.323 -24.830 1.00 98.38 263 LYS A CA 1
ATOM 1990 C C . LYS A 1 263 ? 15.959 14.931 -25.855 1.00 98.38 263 LYS A C 1
ATOM 1992 O O . LYS A 1 263 ? 16.490 16.022 -25.651 1.00 98.38 263 LYS A O 1
ATOM 1997 N N . ASP A 1 264 ? 16.168 14.194 -26.942 1.00 98.25 264 ASP A N 1
ATOM 1998 C CA . ASP A 1 264 ? 17.006 14.519 -28.100 1.00 98.25 264 ASP A CA 1
ATOM 1999 C C . ASP A 1 264 ? 18.526 14.565 -27.844 1.00 98.25 264 ASP A C 1
ATOM 2001 O O . ASP A 1 264 ? 19.300 14.845 -28.761 1.00 98.25 264 ASP A O 1
ATOM 2005 N N . GLN A 1 265 ? 18.997 14.203 -26.644 1.00 98.50 265 GLN A N 1
ATOM 2006 C CA . GLN A 1 265 ? 20.427 14.030 -26.376 1.00 98.50 265 GLN A CA 1
ATOM 2007 C C . GLN A 1 265 ? 20.938 12.647 -26.807 1.00 98.50 265 GLN A C 1
ATOM 2009 O O . GLN A 1 265 ? 20.258 11.628 -26.655 1.00 98.50 265 GLN A O 1
ATOM 2014 N N . VAL A 1 266 ? 22.169 12.612 -27.322 1.00 98.31 266 VAL A N 1
ATOM 2015 C CA . VAL A 1 266 ? 22.895 11.366 -27.603 1.00 98.31 266 VAL A CA 1
ATOM 2016 C C . VAL A 1 266 ? 23.332 10.746 -26.276 1.00 98.31 266 VAL A C 1
ATOM 2018 O O . VAL A 1 266 ? 24.079 11.368 -25.524 1.00 98.31 266 VAL A O 1
ATOM 2021 N N . VAL A 1 267 ? 22.861 9.532 -25.997 1.00 98.06 267 VAL A N 1
ATOM 2022 C CA . VAL A 1 267 ? 23.143 8.801 -24.752 1.00 98.06 267 VAL A CA 1
ATOM 2023 C C . VAL A 1 267 ? 24.343 7.870 -24.882 1.00 98.06 267 VAL A C 1
ATOM 2025 O O . VAL A 1 267 ? 25.094 7.706 -23.931 1.00 98.06 267 VAL A O 1
ATOM 2028 N N . LEU A 1 268 ? 24.541 7.270 -26.058 1.00 97.69 268 LEU A N 1
ATOM 2029 C CA . LEU A 1 268 ? 25.646 6.356 -26.351 1.00 97.69 268 LEU A CA 1
ATOM 2030 C C . LEU A 1 268 ? 26.086 6.517 -27.803 1.00 97.69 268 LEU A C 1
ATOM 2032 O O . LEU A 1 268 ? 25.294 6.870 -28.676 1.00 97.69 268 LEU A O 1
ATOM 2036 N N . THR A 1 269 ? 27.353 6.214 -28.063 1.00 96.56 269 THR A N 1
ATOM 2037 C CA . THR A 1 269 ? 27.912 6.098 -29.412 1.00 96.56 269 THR A CA 1
ATOM 2038 C C . THR A 1 269 ? 28.515 4.710 -29.568 1.00 96.56 269 THR A C 1
ATOM 2040 O O . THR A 1 269 ? 29.210 4.233 -28.672 1.00 96.56 269 THR A O 1
ATOM 2043 N N . LEU A 1 270 ? 28.234 4.052 -30.689 1.00 96.31 270 LEU A N 1
ATOM 2044 C CA . LEU A 1 270 ? 28.743 2.726 -31.007 1.00 96.31 270 LEU A CA 1
ATOM 2045 C C . LEU A 1 270 ? 29.568 2.771 -32.287 1.00 96.31 270 LEU A C 1
ATOM 2047 O O . LEU A 1 270 ? 29.172 3.425 -33.247 1.00 96.31 270 LEU A O 1
ATOM 2051 N N . THR A 1 271 ? 30.652 2.005 -32.325 1.00 95.25 271 THR A N 1
ATOM 2052 C CA . THR A 1 271 ? 31.472 1.836 -33.527 1.00 95.25 271 THR A CA 1
ATOM 2053 C C . THR A 1 271 ? 31.390 0.390 -33.992 1.00 95.25 271 THR A C 1
ATOM 2055 O O . THR A 1 271 ? 31.559 -0.527 -33.187 1.00 95.25 271 THR A O 1
ATOM 2058 N N . ALA A 1 272 ? 31.116 0.187 -35.279 1.00 93.88 272 ALA A N 1
ATOM 2059 C CA . ALA A 1 272 ? 31.064 -1.135 -35.882 1.00 93.88 272 ALA A CA 1
ATOM 2060 C C . ALA A 1 272 ? 32.450 -1.795 -35.913 1.00 93.88 272 ALA A C 1
ATOM 2062 O O . ALA A 1 272 ? 33.443 -1.171 -36.294 1.00 93.88 272 ALA A O 1
ATOM 2063 N N . ASP A 1 273 ? 32.503 -3.066 -35.526 1.00 92.69 273 ASP A N 1
ATOM 2064 C CA . ASP A 1 273 ? 33.693 -3.907 -35.626 1.00 92.69 273 ASP A CA 1
ATOM 2065 C C . ASP A 1 273 ? 33.955 -4.375 -37.073 1.00 92.69 273 ASP A C 1
ATOM 2067 O O . ASP A 1 273 ? 33.226 -4.045 -38.009 1.00 92.69 273 ASP A O 1
ATOM 2071 N N . LYS A 1 274 ? 34.987 -5.206 -37.266 1.00 89.38 274 LYS A N 1
ATOM 2072 C CA . LYS A 1 274 ? 35.353 -5.797 -38.571 1.00 89.38 274 LYS A CA 1
ATOM 2073 C C . LYS A 1 274 ? 34.242 -6.587 -39.254 1.00 89.38 274 LYS A C 1
ATOM 2075 O O . LYS A 1 274 ? 34.281 -6.764 -40.467 1.00 89.38 274 LYS A O 1
ATOM 2080 N N . SER A 1 275 ? 33.279 -7.093 -38.489 1.00 88.81 275 SER A N 1
ATOM 2081 C CA . SER A 1 275 ? 32.113 -7.803 -39.014 1.00 88.81 275 SER A CA 1
ATOM 2082 C C . SER A 1 275 ? 30.945 -6.866 -39.342 1.00 88.81 275 SER A C 1
ATOM 2084 O O . SER A 1 275 ? 29.873 -7.335 -39.722 1.00 88.81 275 SER A O 1
ATOM 2086 N N . GLY A 1 276 ? 31.113 -5.551 -39.167 1.00 89.62 276 GLY A N 1
ATOM 2087 C CA . GLY A 1 276 ? 30.042 -4.564 -39.277 1.00 89.62 276 GLY A CA 1
ATOM 2088 C C . GLY A 1 276 ? 29.059 -4.603 -38.102 1.00 89.62 276 GLY A C 1
ATOM 2089 O O . GLY A 1 276 ? 27.938 -4.110 -38.239 1.00 89.62 276 GLY A O 1
ATOM 2090 N N . SER A 1 277 ? 29.425 -5.226 -36.975 1.00 93.94 277 SER A N 1
ATOM 2091 C CA . SER A 1 277 ? 28.568 -5.346 -35.790 1.00 93.94 277 SER A CA 1
ATOM 2092 C C . SER A 1 277 ? 28.875 -4.270 -34.757 1.00 93.94 277 SER A C 1
ATOM 2094 O O . SER A 1 277 ? 30.030 -3.983 -34.467 1.00 93.94 277 SER A O 1
ATOM 2096 N N . ALA A 1 278 ? 27.832 -3.733 -34.133 1.00 95.69 278 ALA A N 1
ATOM 2097 C CA . ALA A 1 278 ? 27.927 -2.810 -33.007 1.00 95.69 278 ALA A CA 1
ATOM 2098 C C . ALA A 1 278 ? 26.849 -3.160 -31.973 1.00 95.69 278 ALA A C 1
ATOM 2100 O O . ALA A 1 278 ? 25.714 -3.448 -32.349 1.00 95.69 278 ALA A O 1
ATOM 2101 N N . ALA A 1 279 ? 27.169 -3.156 -30.679 1.00 97.19 279 ALA A N 1
ATOM 2102 C CA . ALA A 1 279 ? 26.187 -3.471 -29.642 1.00 97.19 279 ALA A CA 1
ATOM 2103 C C . ALA A 1 279 ? 26.445 -2.717 -28.336 1.00 97.19 279 ALA A C 1
ATOM 2105 O O . ALA A 1 279 ? 27.593 -2.508 -27.952 1.00 97.19 279 ALA A O 1
ATOM 2106 N N . THR A 1 280 ? 25.369 -2.372 -27.632 1.00 97.69 280 THR A N 1
ATOM 2107 C CA . THR A 1 280 ? 25.428 -1.981 -26.220 1.00 97.69 280 THR A CA 1
ATOM 2108 C C . THR A 1 280 ? 25.438 -3.225 -25.323 1.00 97.69 280 THR A C 1
ATOM 2110 O O . THR A 1 280 ? 25.123 -4.335 -25.764 1.00 97.69 280 THR A O 1
ATOM 2113 N N . ALA A 1 281 ? 25.700 -3.042 -24.026 1.00 97.25 281 ALA A N 1
ATOM 2114 C CA . ALA A 1 281 ? 25.319 -4.041 -23.029 1.00 97.25 281 ALA A CA 1
ATOM 2115 C C . ALA A 1 281 ? 23.793 -4.274 -23.043 1.00 97.25 281 ALA A C 1
ATOM 2117 O O . ALA A 1 281 ? 23.022 -3.409 -23.472 1.00 97.25 281 ALA A O 1
ATOM 2118 N N . LYS A 1 282 ? 23.355 -5.452 -22.577 1.00 97.06 282 LYS A N 1
ATOM 2119 C CA . LYS A 1 282 ? 21.941 -5.882 -22.579 1.00 97.06 282 LYS A CA 1
ATOM 2120 C C . LYS A 1 282 ? 21.032 -5.071 -21.643 1.00 97.06 282 LYS A C 1
ATOM 2122 O O . LYS A 1 282 ? 19.822 -5.230 -21.705 1.00 97.06 282 LYS A O 1
ATOM 2127 N N . ASP A 1 283 ? 21.620 -4.257 -20.778 1.00 96.31 283 ASP A N 1
ATOM 2128 C CA . ASP A 1 283 ? 21.005 -3.439 -19.733 1.00 96.31 283 ASP A CA 1
ATOM 2129 C C . ASP A 1 283 ? 21.445 -1.961 -19.810 1.00 96.31 283 ASP A C 1
ATOM 2131 O O . ASP A 1 283 ? 21.211 -1.178 -18.888 1.00 96.31 283 ASP A O 1
ATOM 2135 N N . ALA A 1 284 ? 22.055 -1.555 -20.925 1.00 97.19 284 ALA A N 1
ATOM 2136 C CA . ALA A 1 284 ? 22.593 -0.208 -21.093 1.00 97.19 284 ALA A CA 1
ATOM 2137 C C . ALA A 1 284 ? 21.508 0.883 -21.071 1.00 97.19 284 ALA A C 1
ATOM 2139 O O . ALA A 1 284 ? 21.706 1.957 -20.506 1.00 97.19 284 ALA A O 1
ATOM 2140 N N . LEU A 1 285 ? 20.354 0.617 -21.685 1.00 97.94 285 LEU A N 1
ATOM 2141 C CA . LEU A 1 285 ? 19.315 1.618 -21.915 1.00 97.94 285 LEU A CA 1
ATOM 2142 C C . LEU A 1 285 ? 18.095 1.352 -21.022 1.00 97.94 285 LEU A C 1
ATOM 2144 O O . LEU A 1 285 ? 17.551 0.245 -21.073 1.00 97.94 285 LEU A O 1
ATOM 2148 N N . PRO A 1 286 ? 17.635 2.337 -20.228 1.00 97.81 286 PRO A N 1
ATOM 2149 C CA . PRO A 1 286 ? 16.347 2.271 -19.541 1.00 97.81 286 PRO A CA 1
ATOM 2150 C C . PRO A 1 286 ? 15.172 2.029 -20.491 1.00 97.81 286 PRO A C 1
ATOM 2152 O O . PRO A 1 286 ? 15.237 2.302 -21.687 1.00 97.81 286 PRO A O 1
ATOM 2155 N N . PHE A 1 287 ? 14.062 1.537 -19.949 1.00 98.00 287 PHE A N 1
ATOM 2156 C CA . PHE A 1 287 ? 12.824 1.351 -20.692 1.00 98.00 287 PHE A CA 1
ATOM 2157 C C . PHE A 1 287 ? 12.365 2.673 -21.324 1.00 98.00 287 PHE A C 1
ATOM 2159 O O . PHE A 1 287 ? 12.107 3.663 -20.633 1.00 98.00 287 PHE A O 1
ATOM 2166 N N . GLY A 1 288 ? 12.260 2.699 -22.652 1.00 97.38 288 GLY A N 1
ATOM 2167 C CA . GLY A 1 288 ? 11.995 3.941 -23.357 1.00 97.38 288 GLY A CA 1
ATOM 2168 C C . GLY A 1 288 ? 12.066 3.856 -24.872 1.00 97.38 288 GLY A C 1
ATOM 2169 O O . GLY A 1 288 ? 12.266 2.796 -25.466 1.00 97.38 288 GLY A O 1
ATOM 2170 N N . HIS A 1 289 ? 11.917 5.021 -25.489 1.00 97.81 289 HIS A N 1
ATOM 2171 C CA . HIS A 1 289 ? 12.032 5.234 -26.923 1.00 97.81 289 HIS A CA 1
ATOM 2172 C C . HIS A 1 289 ? 13.391 5.836 -27.270 1.00 97.81 289 HIS A C 1
ATOM 2174 O O . HIS A 1 289 ? 13.823 6.825 -26.674 1.00 97.81 289 HIS A O 1
ATOM 2180 N N . TYR A 1 290 ? 14.046 5.251 -28.268 1.00 98.19 290 TYR A N 1
ATOM 2181 C CA . TYR A 1 290 ? 15.361 5.667 -28.736 1.00 98.19 290 TYR A CA 1
ATOM 2182 C C . TYR A 1 290 ? 15.384 5.708 -30.259 1.00 98.19 290 TYR A C 1
ATOM 2184 O O . TYR A 1 290 ? 14.699 4.926 -30.921 1.00 98.19 290 TYR A O 1
ATOM 2192 N N . ARG A 1 291 ? 16.202 6.605 -30.805 1.00 97.50 291 ARG A N 1
ATOM 2193 C CA . ARG A 1 291 ? 16.566 6.648 -32.222 1.00 97.50 291 ARG A CA 1
ATOM 2194 C C . ARG A 1 291 ? 18.023 6.238 -32.367 1.00 97.50 291 ARG A C 1
ATOM 2196 O O . ARG A 1 291 ? 18.833 6.560 -31.503 1.00 97.50 291 ARG A O 1
ATOM 2203 N N . VAL A 1 292 ? 18.344 5.539 -33.448 1.00 97.19 292 VAL A N 1
ATOM 2204 C CA . VAL A 1 292 ? 19.722 5.215 -33.818 1.00 97.19 292 VAL A CA 1
ATOM 2205 C C . VAL A 1 292 ? 20.003 5.861 -35.164 1.00 97.19 292 VAL A C 1
ATOM 2207 O O . VAL A 1 292 ? 19.318 5.549 -36.136 1.00 97.19 292 VAL A O 1
ATOM 2210 N N . ASP A 1 293 ? 21.001 6.735 -35.208 1.00 95.94 293 ASP A N 1
ATOM 2211 C CA . ASP A 1 293 ? 21.431 7.437 -36.415 1.00 95.94 293 ASP A CA 1
ATOM 2212 C C . ASP A 1 293 ? 22.851 6.988 -36.789 1.00 95.94 293 ASP A C 1
ATOM 2214 O O . ASP A 1 293 ? 23.732 6.932 -35.933 1.00 95.94 293 ASP A O 1
ATOM 2218 N N . GLU A 1 294 ? 23.097 6.677 -38.063 1.00 94.25 294 GLU A N 1
ATOM 2219 C CA . GLU A 1 294 ? 24.460 6.520 -38.591 1.00 94.25 294 GLU A CA 1
ATOM 2220 C C . GLU A 1 294 ? 25.079 7.915 -38.747 1.00 94.25 294 GLU A C 1
ATOM 2222 O O . GLU A 1 294 ? 24.595 8.725 -39.536 1.00 94.25 294 GLU A O 1
ATOM 2227 N N . THR A 1 295 ? 26.123 8.221 -37.976 1.00 91.69 295 THR A N 1
ATOM 2228 C CA . THR A 1 295 ? 26.745 9.556 -37.957 1.00 91.69 295 THR A CA 1
ATOM 2229 C C . THR A 1 295 ? 28.036 9.622 -38.758 1.00 91.69 295 THR A C 1
ATOM 2231 O O . THR A 1 295 ? 28.407 10.696 -39.227 1.00 91.69 295 THR A O 1
ATOM 2234 N N . THR A 1 296 ? 28.708 8.483 -38.934 1.00 88.00 296 THR A N 1
ATOM 2235 C CA . THR A 1 296 ? 29.924 8.370 -39.746 1.00 88.00 296 THR A CA 1
ATOM 2236 C C . THR A 1 296 ? 29.836 7.113 -40.596 1.00 88.00 296 THR A C 1
ATOM 2238 O O . THR A 1 296 ? 29.787 6.011 -40.049 1.00 88.00 296 THR A O 1
ATOM 2241 N N . ALA A 1 297 ? 29.832 7.282 -41.919 1.00 81.12 297 ALA A N 1
ATOM 2242 C CA . ALA A 1 297 ? 29.894 6.179 -42.873 1.00 81.12 297 ALA A CA 1
ATOM 2243 C C . ALA A 1 297 ? 31.264 5.467 -42.808 1.00 81.12 297 ALA A C 1
ATOM 2245 O O . ALA A 1 297 ? 32.262 6.108 -42.460 1.00 81.12 297 ALA A O 1
ATOM 2246 N N . PRO A 1 298 ? 31.341 4.163 -43.128 1.00 74.75 298 PRO A N 1
ATOM 2247 C CA . PRO A 1 298 ? 32.626 3.478 -43.239 1.00 74.75 298 PRO A CA 1
ATOM 2248 C C . PRO A 1 298 ? 33.445 4.013 -44.428 1.00 74.75 298 PRO A C 1
ATOM 2250 O O . PRO A 1 298 ? 32.882 4.560 -45.379 1.00 74.75 298 PRO A O 1
ATOM 2253 N N . SER A 1 299 ? 34.772 3.865 -44.356 1.00 64.50 299 SER A N 1
ATOM 2254 C CA . SER A 1 299 ? 35.727 4.269 -45.406 1.00 64.50 299 SER A CA 1
ATOM 2255 C C . SER A 1 299 ? 35.819 3.288 -46.570 1.00 64.50 299 SER A C 1
ATOM 2257 O O . SER A 1 299 ? 35.727 2.067 -46.308 1.00 64.50 299 SER A O 1
#

Organism: NCBI:txid408170

Secondary structure (DSSP, 8-state):
----STT-EEEEEETTEEEEEEE--TTS--------SEEEEEEEEEPPTTEE---PPEEEEE-TT--------PEEPEE---EEEEEEETTT-SSS--TT--STT-EEEEEEESS--SS-GGGGTPPPSEEEEEEB-TTSEEESSGGGEEEESPPEE-TTSSSEEEESEEEEEEEEEPPTTB----PEEEEEE---SS-SB-----PEEEEE-B-EE--EEE---TTT-SSS--TT---TT-EEEEEE--SS-EEETTEEE-TT-EEEEEE--TTSEEE--TTSEESS-EEEEEEE---

Foldseek 3Di:
DQFFLFFWWKFKDDVNDTDDIWTADRVNDTDDDDDDFAKIWIATPAGGGQWAGDGDIWIWTDDPPDDIDTDDDTFGAWALFWWAAQEAAQLVRHLDDAAPFFLWFFKKKKFWDPAFDPDDCVVVVDDGPWIFIFIAHRSNITTPDPVRGDDIDDFDDGPVRPRGTGGFGKMKMAGPGGTGQWDGDGDIDMDGDHDDNHDRHDHPDDHYYDHTYGFFFKDKDQDADPPPRALDDPDPFFLWFFKKFKFFQGCHWWQFPNDTDHHGDGRDMWTAHRSNMTMDPGGRTTPHDIDIDGPDGGD